Protein AF-A0A7S1Z1X8-F1 (afdb_monomer_lite)

Organism: Trieres chinensis (NCBI:txid1514140)

Radius of gyration: 20.4 Å; chains: 1; bounding box: 51×40×58 Å

Structure (mmCIF, N/CA/C/O backbone):
data_AF-A0A7S1Z1X8-F1
#
_entry.id   AF-A0A7S1Z1X8-F1
#
loop_
_atom_site.group_PDB
_atom_site.id
_atom_site.type_symbol
_atom_site.label_atom_id
_atom_site.label_alt_id
_atom_site.label_comp_id
_atom_site.label_asym_id
_atom_site.label_entity_id
_atom_site.label_seq_id
_atom_site.pdbx_PDB_ins_code
_atom_site.Cartn_x
_atom_site.Cartn_y
_atom_site.Cartn_z
_atom_site.occupancy
_atom_site.B_iso_or_equiv
_atom_site.auth_seq_id
_atom_site.auth_comp_id
_atom_site.auth_asym_id
_atom_site.auth_atom_id
_atom_site.pdbx_PDB_model_num
ATOM 1 N N . ALA A 1 1 ? -12.791 -10.029 13.878 1.00 92.44 1 ALA A N 1
ATOM 2 C CA . ALA A 1 1 ? -13.163 -9.448 15.184 1.00 92.44 1 ALA A CA 1
ATOM 3 C C . ALA A 1 1 ? -12.408 -8.140 15.392 1.00 92.44 1 ALA A C 1
ATOM 5 O O . ALA A 1 1 ? -11.406 -7.935 14.722 1.00 92.44 1 ALA A O 1
ATOM 6 N N . VAL A 1 2 ? -12.893 -7.254 16.262 1.00 93.69 2 VAL A N 1
ATOM 7 C CA . VAL A 1 2 ? -12.191 -6.033 16.697 1.00 93.69 2 VAL A CA 1
ATOM 8 C C . VAL A 1 2 ? -12.431 -5.873 18.196 1.00 93.69 2 VAL A C 1
ATOM 10 O O . VAL A 1 2 ? -13.586 -5.881 18.621 1.00 93.69 2 VAL A O 1
ATOM 13 N N . HIS A 1 3 ? -11.370 -5.754 18.995 1.00 92.88 3 HIS A N 1
ATOM 14 C CA . HIS A 1 3 ? -11.423 -5.693 20.463 1.00 92.88 3 HIS A CA 1
ATOM 15 C C . HIS A 1 3 ? -12.275 -6.825 21.068 1.00 92.88 3 HIS A C 1
ATOM 17 O O . HIS A 1 3 ? -13.181 -6.590 21.868 1.00 92.88 3 HIS A O 1
ATOM 23 N N . GLY A 1 4 ? -12.079 -8.057 20.584 1.00 92.75 4 GLY A N 1
ATOM 24 C CA . GLY A 1 4 ? -12.850 -9.239 20.993 1.00 92.75 4 GLY A CA 1
ATOM 25 C C . GLY A 1 4 ? -14.312 -9.277 20.515 1.00 92.75 4 GLY A C 1
ATOM 26 O O . GLY A 1 4 ? -15.017 -10.257 20.759 1.00 92.75 4 GLY A O 1
ATOM 27 N N . ARG A 1 5 ? -14.802 -8.248 19.810 1.00 94.88 5 ARG A N 1
ATOM 28 C CA . ARG A 1 5 ? -16.160 -8.201 19.241 1.00 94.88 5 ARG A CA 1
ATOM 29 C C . ARG A 1 5 ? -16.169 -8.876 17.874 1.00 94.88 5 ARG A C 1
ATOM 31 O O . ARG A 1 5 ? -15.406 -8.498 16.983 1.00 94.88 5 ARG A O 1
ATOM 38 N N . VAL A 1 6 ? -17.039 -9.863 17.681 1.00 96.44 6 VAL A N 1
ATOM 39 C CA . VAL A 1 6 ? -17.224 -10.521 16.379 1.00 96.44 6 VAL A CA 1
ATOM 40 C C . VAL A 1 6 ? -18.228 -9.705 15.576 1.00 96.44 6 VAL A C 1
ATOM 42 O O . VAL A 1 6 ? -19.340 -9.471 16.047 1.00 96.44 6 VAL A O 1
ATOM 45 N N . LEU A 1 7 ? -17.816 -9.251 14.391 1.00 96.56 7 LEU A N 1
ATOM 46 C CA . LEU A 1 7 ? -18.592 -8.364 13.527 1.00 96.56 7 LEU A CA 1
ATOM 47 C C . LEU A 1 7 ? -18.945 -9.088 12.225 1.00 96.56 7 LEU A C 1
ATOM 49 O O . LEU A 1 7 ? -18.063 -9.712 11.632 1.00 96.56 7 LEU A O 1
ATOM 53 N N . ASP A 1 8 ? -20.191 -8.969 11.775 1.00 96.69 8 ASP A N 1
ATOM 54 C CA . ASP A 1 8 ? -20.594 -9.353 10.423 1.00 96.69 8 ASP A CA 1
ATOM 55 C C . ASP A 1 8 ? -20.392 -8.167 9.477 1.00 96.69 8 ASP A C 1
ATOM 57 O O . ASP A 1 8 ? -20.976 -7.095 9.643 1.00 96.69 8 ASP A O 1
ATOM 61 N N . LEU A 1 9 ? -19.510 -8.354 8.498 1.00 94.94 9 LEU A N 1
ATOM 62 C CA . LEU A 1 9 ? -19.124 -7.327 7.537 1.00 94.94 9 LEU A CA 1
ATOM 63 C C . LEU A 1 9 ? -19.698 -7.578 6.141 1.00 94.94 9 LEU A C 1
ATOM 65 O O . LEU A 1 9 ? -19.437 -6.766 5.256 1.00 94.94 9 LEU A O 1
ATOM 69 N N . THR A 1 10 ? -20.470 -8.650 5.935 1.00 93.56 10 THR A N 1
ATOM 70 C CA . THR A 1 10 ? -20.889 -9.138 4.608 1.00 93.56 10 THR A CA 1
ATOM 71 C C . THR A 1 10 ? -21.511 -8.024 3.757 1.00 93.56 10 THR A C 1
ATOM 73 O O . THR A 1 10 ? -21.006 -7.706 2.679 1.00 93.56 10 THR A O 1
ATOM 76 N N . ASP A 1 11 ? -22.513 -7.322 4.294 1.00 93.25 11 ASP A N 1
ATOM 77 C CA . ASP A 1 11 ? -23.200 -6.219 3.599 1.00 93.25 11 ASP A CA 1
ATOM 78 C C . ASP A 1 11 ? -22.511 -4.854 3.761 1.00 93.25 11 ASP A C 1
ATOM 80 O O . ASP A 1 11 ? -22.827 -3.869 3.075 1.00 93.25 11 ASP A O 1
ATOM 84 N N . PHE A 1 12 ? -21.609 -4.739 4.736 1.00 93.81 12 PHE A N 1
ATOM 85 C CA . PHE A 1 12 ? -20.910 -3.490 5.023 1.00 93.81 12 PHE A CA 1
ATOM 86 C C . PHE A 1 12 ? -19.667 -3.318 4.147 1.00 93.81 12 PHE A C 1
ATOM 88 O O . PHE A 1 12 ? -19.367 -2.194 3.741 1.00 93.81 12 PHE A O 1
ATOM 95 N N . ALA A 1 13 ? -18.986 -4.409 3.789 1.00 92.38 13 ALA A N 1
ATOM 96 C CA . ALA A 1 13 ? -17.730 -4.392 3.048 1.00 92.38 13 ALA A CA 1
ATOM 97 C C . ALA A 1 13 ? -17.829 -3.618 1.725 1.00 92.38 13 ALA A C 1
ATOM 99 O O . ALA A 1 13 ? -16.975 -2.784 1.434 1.00 92.38 13 ALA A O 1
ATOM 100 N N . ALA A 1 14 ? -18.921 -3.787 0.970 1.00 89.94 14 ALA A N 1
ATOM 101 C CA . ALA A 1 14 ? -19.141 -3.058 -0.283 1.00 89.94 14 ALA A CA 1
ATOM 102 C C . ALA A 1 14 ? -19.188 -1.525 -0.089 1.00 89.94 14 ALA A C 1
ATOM 104 O O . ALA A 1 14 ? -18.753 -0.747 -0.944 1.00 89.94 14 ALA A O 1
ATOM 105 N N . ARG A 1 15 ? -19.687 -1.070 1.066 1.00 91.06 15 ARG A N 1
ATOM 106 C CA . ARG A 1 15 ? -19.856 0.352 1.402 1.00 91.06 15 ARG A CA 1
ATOM 107 C C . ARG A 1 15 ? -18.685 0.924 2.196 1.00 91.06 15 ARG A C 1
ATOM 109 O O . ARG A 1 15 ? -18.548 2.145 2.259 1.00 91.06 15 ARG A O 1
ATOM 116 N N . HIS A 1 16 ? -17.817 0.079 2.743 1.00 91.69 16 HIS A N 1
ATOM 117 C CA . HIS A 1 16 ? -16.697 0.490 3.580 1.00 91.69 16 HIS A CA 1
ATOM 118 C C . HIS A 1 16 ? -15.771 1.486 2.855 1.00 91.69 16 HIS A C 1
ATOM 120 O O . HIS A 1 16 ? -15.241 1.134 1.804 1.00 91.69 16 HIS A O 1
ATOM 126 N N . PRO A 1 17 ? -15.523 2.705 3.384 1.00 87.38 17 PRO A N 1
ATOM 127 C CA . PRO A 1 17 ? -14.735 3.745 2.710 1.00 87.38 17 PRO A CA 1
ATOM 128 C C . PRO A 1 17 ? -13.354 3.299 2.219 1.00 87.38 17 PRO A C 1
ATOM 130 O O . PRO A 1 17 ? -12.945 3.718 1.134 1.00 87.38 17 PRO A O 1
ATOM 133 N N . GLY A 1 18 ? -12.684 2.424 2.976 1.00 83.31 18 GLY A N 1
ATOM 134 C CA . GLY A 1 18 ? -11.384 1.842 2.626 1.00 83.31 18 GLY A CA 1
ATOM 135 C C . GLY A 1 18 ? -11.431 0.749 1.554 1.00 83.31 18 GLY A C 1
ATOM 136 O O . GLY A 1 18 ? -10.392 0.210 1.207 1.00 83.31 18 GLY A O 1
ATOM 137 N N . GLY A 1 19 ? -12.608 0.423 1.016 1.00 86.06 19 GLY A N 1
ATOM 138 C CA . GLY A 1 19 ? -12.762 -0.583 -0.030 1.00 86.06 19 GLY A CA 1
ATOM 139 C C . GLY A 1 19 ? -12.622 -2.014 0.473 1.00 86.06 19 GLY A C 1
ATOM 140 O O . GLY A 1 19 ? -12.915 -2.307 1.634 1.00 86.06 19 GLY A O 1
ATOM 141 N N . ASP A 1 20 ? -12.177 -2.875 -0.437 1.00 86.62 20 ASP A N 1
ATOM 142 C CA . ASP A 1 20 ? -11.933 -4.307 -0.254 1.00 86.62 20 ASP A CA 1
ATOM 143 C C . ASP A 1 20 ? -10.813 -4.612 0.747 1.00 86.62 20 ASP A C 1
ATOM 145 O O . ASP A 1 20 ? -10.777 -5.718 1.273 1.00 86.62 20 ASP A O 1
ATOM 149 N N . ALA A 1 21 ? -9.978 -3.635 1.116 1.00 85.50 21 ALA A N 1
ATOM 150 C CA . ALA A 1 21 ? -8.954 -3.795 2.152 1.00 85.50 21 ALA A CA 1
ATOM 151 C C . ALA A 1 21 ? -9.516 -4.314 3.493 1.00 85.50 21 ALA A C 1
ATOM 153 O O . ALA A 1 21 ? -8.828 -5.021 4.224 1.00 85.50 21 ALA A O 1
ATOM 154 N N . ILE A 1 22 ? -10.785 -4.022 3.812 1.00 90.81 22 ILE A N 1
ATOM 155 C CA . ILE A 1 22 ? -11.449 -4.564 5.012 1.00 90.81 22 ILE A CA 1
ATOM 156 C C . ILE A 1 22 ? -11.588 -6.095 4.975 1.00 90.81 22 ILE A C 1
ATOM 158 O O . ILE A 1 22 ? -11.626 -6.739 6.021 1.00 90.81 22 ILE A O 1
ATOM 162 N N . LEU A 1 23 ? -11.651 -6.681 3.777 1.00 90.69 23 LEU A N 1
ATOM 163 C CA . LEU A 1 23 ? -11.798 -8.118 3.572 1.00 90.69 23 LEU A CA 1
ATOM 164 C C . LEU A 1 23 ? -10.487 -8.877 3.777 1.00 90.69 23 LEU A C 1
ATOM 166 O O . LEU A 1 23 ? -10.538 -10.074 4.044 1.00 90.69 23 LEU A O 1
ATOM 170 N N . LEU A 1 24 ? -9.331 -8.205 3.724 1.00 88.50 24 LEU A N 1
ATOM 171 C CA . LEU A 1 24 ? -8.032 -8.839 3.981 1.00 88.50 24 LEU A CA 1
ATOM 172 C C . LEU A 1 24 ? -7.987 -9.484 5.376 1.00 88.50 24 LEU A C 1
ATOM 174 O O . LEU A 1 24 ? -7.395 -10.542 5.556 1.00 88.50 24 LEU A O 1
ATOM 178 N N . ALA A 1 25 ? -8.675 -8.891 6.354 1.00 89.56 25 ALA A N 1
ATOM 179 C CA . ALA A 1 25 ? -8.747 -9.400 7.722 1.00 89.56 25 ALA A CA 1
ATOM 180 C C . ALA A 1 25 ? -10.004 -10.248 8.009 1.00 89.56 25 ALA A C 1
ATOM 182 O O . ALA A 1 25 ? -10.328 -10.512 9.172 1.00 89.56 25 ALA A O 1
ATOM 183 N N . ALA A 1 26 ? -10.748 -10.664 6.976 1.00 92.44 26 ALA A N 1
ATOM 184 C CA . ALA A 1 26 ? -11.936 -11.493 7.152 1.00 92.44 26 ALA A CA 1
ATOM 185 C C . ALA A 1 26 ? -11.589 -12.810 7.868 1.00 92.44 26 ALA A C 1
ATOM 187 O O . ALA A 1 26 ? -10.598 -13.470 7.562 1.00 92.44 26 ALA A O 1
ATOM 188 N N . GLY A 1 27 ? -12.407 -13.183 8.856 1.00 91.25 27 GLY A N 1
ATOM 189 C CA . GLY A 1 27 ? -12.185 -14.383 9.671 1.00 91.25 27 GLY A CA 1
ATOM 190 C C . GLY A 1 27 ? -11.041 -14.284 10.691 1.00 91.25 27 GLY A C 1
ATOM 191 O O . GLY A 1 27 ? -10.779 -15.268 11.375 1.00 91.25 27 GLY A O 1
ATOM 192 N N . ARG A 1 28 ? -10.382 -13.125 10.832 1.00 89.88 28 ARG A N 1
ATOM 193 C CA . ARG A 1 28 ? -9.264 -12.906 11.767 1.00 89.88 28 ARG A CA 1
ATOM 194 C C . ARG A 1 28 ? -9.609 -11.870 12.836 1.00 89.88 28 ARG A C 1
ATOM 196 O O . ARG A 1 28 ? -10.631 -11.179 12.754 1.00 89.88 28 ARG A O 1
ATOM 203 N N . ASP A 1 29 ? -8.764 -11.751 13.854 1.00 91.12 29 ASP A N 1
ATOM 204 C CA . ASP A 1 29 ? -8.736 -10.547 14.681 1.00 91.12 29 ASP A CA 1
ATOM 205 C C . ASP A 1 29 ? -8.071 -9.412 13.889 1.00 91.12 29 ASP A C 1
ATOM 207 O O . ASP A 1 29 ? -6.943 -9.535 13.424 1.00 91.12 29 ASP A O 1
ATOM 211 N N . ALA A 1 30 ? -8.803 -8.319 13.695 1.00 92.25 30 ALA A N 1
ATOM 212 C CA . ALA A 1 30 ? -8.391 -7.156 12.926 1.00 92.25 30 ALA A CA 1
ATOM 213 C C . ALA A 1 30 ? -8.114 -5.944 13.828 1.00 92.25 30 ALA A C 1
ATOM 215 O O . ALA A 1 30 ? -8.055 -4.826 13.326 1.00 92.25 30 ALA A O 1
ATOM 216 N N . THR A 1 31 ? -7.987 -6.123 15.147 1.00 92.50 31 THR A N 1
ATOM 217 C CA . THR A 1 31 ? -7.869 -5.018 16.115 1.00 92.50 31 THR A CA 1
ATOM 218 C C . THR A 1 31 ? -6.721 -4.062 15.783 1.00 92.50 31 THR A C 1
ATOM 220 O O . THR A 1 31 ? -6.930 -2.852 15.717 1.00 92.50 31 THR A O 1
ATOM 223 N N . VAL A 1 32 ? -5.527 -4.591 15.495 1.00 91.00 32 VAL A N 1
ATOM 224 C CA . VAL A 1 32 ? -4.350 -3.769 15.160 1.00 91.00 32 VAL A CA 1
ATOM 225 C C . VAL A 1 32 ? -4.567 -2.987 13.857 1.00 91.00 32 VAL A C 1
ATOM 227 O O . VAL A 1 32 ? -4.309 -1.784 13.786 1.00 91.00 32 VAL A O 1
ATOM 230 N N . LEU A 1 33 ? -5.123 -3.632 12.829 1.00 91.12 33 LEU A N 1
ATOM 231 C CA . LEU A 1 33 ? -5.474 -2.979 11.562 1.00 91.12 33 LEU A CA 1
ATOM 232 C C . LEU A 1 33 ? -6.546 -1.905 11.762 1.00 91.12 33 LEU A C 1
ATOM 234 O O . LEU A 1 33 ? -6.459 -0.799 11.234 1.00 91.12 33 LEU A O 1
ATOM 238 N N . PHE A 1 34 ? -7.560 -2.201 12.565 1.00 93.06 34 PHE A N 1
ATOM 239 C CA . PHE A 1 34 ? -8.625 -1.263 12.860 1.00 93.06 34 PHE A CA 1
ATOM 240 C C . PHE A 1 34 ? -8.070 0.012 13.510 1.00 93.06 34 PHE A C 1
ATOM 242 O O . PHE A 1 34 ? -8.360 1.111 13.030 1.00 93.06 34 PHE A O 1
ATOM 249 N N . GLU A 1 35 ? -7.218 -0.122 14.528 1.00 92.06 35 GLU A N 1
ATOM 250 C CA . GLU A 1 35 ? -6.631 1.019 15.241 1.00 92.06 35 GLU A CA 1
ATOM 251 C C . GLU A 1 35 ? -5.646 1.835 14.393 1.00 92.06 35 GLU A C 1
ATOM 253 O O . GLU A 1 35 ? -5.587 3.062 14.526 1.00 92.06 35 GLU A O 1
ATOM 258 N N . THR A 1 36 ? -4.908 1.191 13.485 1.00 89.06 36 THR A N 1
ATOM 259 C CA . THR A 1 36 ? -3.945 1.864 12.593 1.00 89.06 36 THR A CA 1
ATOM 260 C C . THR A 1 36 ? -4.628 2.634 11.457 1.00 89.06 36 THR A C 1
ATOM 262 O O . THR A 1 36 ? -4.225 3.755 11.135 1.00 89.06 36 THR A O 1
ATOM 265 N N . TYR A 1 37 ? -5.709 2.100 10.879 1.00 90.31 37 TYR A N 1
ATOM 266 C CA . TYR A 1 37 ? -6.405 2.748 9.760 1.00 90.31 37 TYR A CA 1
ATOM 267 C C . TYR A 1 37 ? -7.433 3.810 10.192 1.00 90.31 37 TYR A C 1
ATOM 269 O O . TYR A 1 37 ? -7.699 4.744 9.417 1.00 90.31 37 TYR A O 1
ATOM 277 N N . HIS A 1 38 ? -7.939 3.754 11.433 1.00 92.25 38 HIS A N 1
ATOM 278 C CA . HIS A 1 38 ? -8.988 4.646 11.957 1.00 92.25 38 HIS A CA 1
ATOM 279 C C . HIS A 1 38 ? -8.505 5.581 13.095 1.00 92.25 38 HIS A C 1
ATOM 281 O O . HIS A 1 38 ? -9.065 5.579 14.195 1.00 92.25 38 HIS A O 1
ATOM 287 N N . PRO A 1 39 ? -7.519 6.474 12.861 1.00 89.81 39 PRO A N 1
ATOM 288 C CA . PRO A 1 39 ? -7.027 7.419 13.858 1.00 89.81 39 PRO A CA 1
ATOM 289 C C . PRO A 1 39 ? -8.080 8.452 14.304 1.00 89.81 39 PRO A C 1
ATOM 291 O O . PRO A 1 39 ? -7.978 8.994 15.398 1.00 89.81 39 PRO A O 1
ATOM 294 N N . ARG A 1 40 ? -9.113 8.712 13.490 1.00 91.06 40 ARG A N 1
ATOM 295 C CA . ARG A 1 40 ? -10.270 9.550 13.871 1.00 91.06 40 ARG A CA 1
ATOM 296 C C . ARG A 1 40 ? -11.390 8.757 14.567 1.00 91.06 40 ARG A C 1
ATOM 298 O O . ARG A 1 40 ? -12.410 9.331 14.927 1.00 91.06 40 ARG A O 1
ATOM 305 N N . GLY A 1 41 ? -11.194 7.454 14.769 1.00 90.94 41 GLY A N 1
ATOM 306 C CA . GLY A 1 41 ? -12.189 6.547 15.328 1.00 90.94 41 GLY A CA 1
ATOM 307 C C . GLY A 1 41 ? -13.313 6.194 14.352 1.00 90.94 41 GLY A C 1
ATOM 308 O O . GLY A 1 41 ? -13.381 6.680 13.222 1.00 90.94 41 GLY A O 1
ATOM 309 N N . VAL A 1 42 ? -14.198 5.317 14.816 1.00 93.12 42 VAL A N 1
ATOM 310 C CA . VAL A 1 42 ? -15.436 4.913 14.142 1.00 93.12 42 VAL A CA 1
ATOM 311 C C . VAL A 1 42 ? -16.565 5.026 15.169 1.00 93.12 42 VAL A C 1
ATOM 313 O O . VAL A 1 42 ? -16.337 4.689 16.333 1.00 93.12 42 VAL A O 1
ATOM 316 N N . PRO A 1 43 ? -17.773 5.486 14.792 1.00 93.69 43 PRO A N 1
ATOM 317 C CA . PRO A 1 43 ? -18.895 5.546 15.721 1.00 93.69 43 PRO A CA 1
ATOM 318 C C . PRO A 1 43 ? -19.167 4.183 16.368 1.00 93.69 43 PRO A C 1
ATOM 320 O O . PRO A 1 43 ? -19.343 3.186 15.665 1.00 93.69 43 PRO A O 1
ATOM 323 N N . SER A 1 44 ? -19.257 4.143 17.700 1.00 92.19 44 SER A N 1
ATOM 324 C CA . SER A 1 44 ? -19.548 2.910 18.448 1.00 92.19 44 SER A CA 1
ATOM 325 C C . SER A 1 44 ? -20.858 2.266 17.999 1.00 92.19 44 SER A C 1
ATOM 327 O O . SER A 1 44 ? -20.911 1.057 17.811 1.00 92.19 44 SER A O 1
ATOM 329 N N . SER A 1 45 ? -21.867 3.083 17.688 1.00 95.56 45 SER A N 1
ATOM 330 C CA . SER A 1 45 ? -23.166 2.630 17.187 1.00 95.56 45 SER A CA 1
ATOM 331 C C . SER A 1 45 ? -23.085 1.826 15.886 1.00 95.56 45 SER A C 1
ATOM 333 O O . SER A 1 45 ? -23.947 0.986 15.639 1.00 95.56 45 SER A O 1
ATOM 335 N N . LEU A 1 46 ? -22.069 2.057 15.045 1.00 94.81 46 LEU A N 1
ATOM 336 C CA . LEU A 1 46 ? -21.838 1.233 13.859 1.00 94.81 46 LEU A CA 1
ATOM 337 C C . LEU A 1 46 ? -21.289 -0.139 14.256 1.00 94.81 46 LEU A C 1
ATOM 339 O O . LEU A 1 46 ? -21.784 -1.149 13.767 1.00 94.81 46 LEU A O 1
ATOM 343 N N . LEU A 1 47 ? -20.315 -0.182 15.166 1.00 94.88 47 LEU A N 1
ATOM 344 C CA . LEU A 1 47 ? -19.765 -1.441 15.673 1.00 94.88 47 LEU A CA 1
ATOM 345 C C . LEU A 1 47 ? -20.835 -2.262 16.406 1.00 94.88 47 LEU A C 1
ATOM 347 O O . LEU A 1 47 ? -20.898 -3.471 16.223 1.00 94.88 47 LEU A O 1
ATOM 351 N N . ASP A 1 48 ? -21.709 -1.603 17.170 1.00 96.25 48 ASP A N 1
ATOM 352 C CA . ASP A 1 48 ? -22.832 -2.233 17.874 1.00 96.25 48 ASP A CA 1
ATOM 353 C C . ASP A 1 48 ? -23.826 -2.869 16.902 1.00 96.25 48 ASP A C 1
ATOM 355 O O . ASP A 1 48 ? -24.264 -3.993 17.127 1.00 96.25 48 ASP A O 1
ATOM 359 N N . LYS A 1 49 ? -24.129 -2.191 15.788 1.00 96.69 49 LYS A N 1
ATOM 360 C CA . LYS A 1 49 ? -25.008 -2.725 14.737 1.00 96.69 49 LYS A CA 1
ATOM 361 C C . LYS A 1 49 ? -24.411 -3.918 13.996 1.00 96.69 49 LYS A C 1
ATOM 363 O O . LYS A 1 49 ? -25.161 -4.785 13.570 1.00 96.69 49 LYS A O 1
ATOM 368 N N . LEU A 1 50 ? -23.094 -3.926 13.792 1.00 96.69 50 LEU A N 1
ATOM 369 C CA . LEU A 1 50 ? -22.403 -4.997 13.070 1.00 96.69 50 LEU A CA 1
ATOM 370 C C . LEU A 1 50 ? -22.058 -6.183 13.979 1.00 96.69 50 LEU A C 1
ATOM 372 O O . LEU A 1 50 ? -21.667 -7.236 13.482 1.00 96.69 50 LEU A O 1
ATOM 376 N N . GLN A 1 51 ? -22.153 -6.032 15.301 1.00 97.56 51 GLN A N 1
ATOM 377 C CA . GLN A 1 51 ? -21.757 -7.080 16.227 1.00 97.56 51 GLN A CA 1
ATOM 378 C C . GLN A 1 51 ? -22.748 -8.245 16.221 1.00 97.56 51 GLN A C 1
ATOM 380 O O . GLN A 1 51 ? -23.923 -8.087 16.537 1.00 97.56 51 GLN A O 1
ATOM 385 N N . VAL A 1 52 ? -22.222 -9.441 15.973 1.00 97.56 52 VAL A N 1
ATOM 386 C CA . VAL A 1 52 ? -22.971 -10.707 16.027 1.00 97.56 52 VAL A CA 1
ATOM 387 C C . VAL A 1 52 ? -22.554 -11.595 17.198 1.00 97.56 52 VAL A C 1
ATOM 389 O O . VAL A 1 52 ? -23.214 -12.584 17.497 1.00 97.56 52 VAL A O 1
ATOM 392 N N . GLY A 1 53 ? -21.471 -11.248 17.898 1.00 96.19 53 GLY A N 1
ATOM 393 C CA . GLY A 1 53 ? -21.021 -12.007 19.059 1.00 96.19 53 GLY A CA 1
ATOM 394 C C . GLY A 1 53 ? -19.762 -11.452 19.710 1.00 96.19 53 GLY A C 1
ATOM 395 O O . GLY A 1 53 ? -19.340 -10.318 19.460 1.00 96.19 53 GLY A O 1
ATOM 396 N N . LYS A 1 54 ? -19.156 -12.266 20.569 1.00 95.56 54 LYS A N 1
ATOM 397 C CA . LYS A 1 54 ? -17.842 -12.030 21.173 1.00 95.56 54 LYS A CA 1
ATOM 398 C C . LYS A 1 54 ? -16.967 -13.254 20.924 1.00 95.56 54 LYS A C 1
ATOM 400 O O . LYS A 1 54 ? -17.492 -14.358 20.783 1.00 95.56 54 LYS A O 1
ATOM 405 N N . MET A 1 55 ? -15.660 -13.044 20.830 1.00 93.75 55 MET A N 1
ATOM 406 C CA . MET A 1 55 ? -14.697 -14.143 20.792 1.00 93.75 55 MET A CA 1
ATOM 407 C C . MET A 1 55 ? -14.790 -14.950 22.088 1.00 93.75 55 MET A C 1
ATOM 409 O O . MET A 1 55 ? -15.205 -14.412 23.117 1.00 93.75 55 MET A O 1
ATOM 413 N N . LYS A 1 56 ? -14.435 -16.237 22.038 1.00 91.88 56 LYS A N 1
ATOM 414 C CA . LYS A 1 56 ? -14.413 -17.060 23.249 1.00 91.88 56 LYS A CA 1
ATOM 415 C C . LYS A 1 56 ? -13.325 -16.566 24.198 1.00 91.88 56 LYS A C 1
ATOM 417 O O . LYS A 1 56 ? -12.299 -16.035 23.766 1.00 91.88 56 LYS A O 1
ATOM 422 N N . ASP A 1 57 ? -13.544 -16.779 25.488 1.00 85.94 57 ASP A N 1
ATOM 423 C CA . ASP A 1 57 ? -12.566 -16.428 26.512 1.00 85.94 57 ASP A CA 1
ATOM 424 C C . ASP A 1 57 ? -11.235 -17.145 26.240 1.00 85.94 57 ASP A C 1
ATOM 426 O O . ASP A 1 57 ? -11.201 -18.346 25.971 1.00 85.94 57 ASP A O 1
ATOM 430 N N . GLY A 1 58 ? -10.137 -16.389 26.271 1.00 82.19 58 GLY A N 1
ATOM 431 C CA . GLY A 1 58 ? -8.796 -16.885 25.951 1.00 82.19 58 GLY A CA 1
ATOM 432 C C . GLY A 1 58 ? -8.444 -16.934 24.457 1.00 82.19 58 GLY A C 1
ATOM 433 O O . GLY A 1 58 ? -7.268 -17.087 24.146 1.00 82.19 58 GLY A O 1
ATOM 434 N N . GLU A 1 59 ? -9.400 -16.756 23.534 1.00 83.25 59 GLU A N 1
ATOM 435 C CA . GLU A 1 59 ? -9.103 -16.648 22.090 1.00 83.25 59 GLU A CA 1
ATOM 436 C C . GLU A 1 59 ? -8.744 -15.217 21.663 1.00 83.25 59 GLU A C 1
ATOM 438 O O . GLU A 1 59 ? -8.074 -15.022 20.651 1.00 83.25 59 GLU A O 1
ATOM 443 N N . PHE A 1 60 ? -9.175 -14.206 22.422 1.00 82.56 60 PHE A N 1
ATOM 444 C CA . PHE A 1 60 ? -8.714 -12.831 22.234 1.00 82.56 60 PHE A CA 1
ATOM 445 C C . PHE A 1 60 ? -7.395 -12.638 22.987 1.00 82.56 60 PHE A C 1
ATOM 447 O O . PHE A 1 60 ? -7.384 -12.455 24.208 1.00 82.56 60 PHE A O 1
ATOM 454 N N . ALA A 1 61 ? -6.283 -12.726 22.259 1.00 74.06 61 ALA A N 1
ATOM 455 C CA . ALA A 1 61 ? -4.964 -12.483 22.821 1.00 74.06 61 ALA A CA 1
ATOM 456 C C . ALA A 1 61 ? -4.798 -10.993 23.181 1.00 74.06 61 ALA A C 1
ATOM 458 O O . ALA A 1 61 ? -5.282 -10.122 22.452 1.00 74.06 61 ALA A O 1
ATOM 459 N N . PRO A 1 62 ? -4.099 -10.665 24.282 1.00 72.75 62 PRO A N 1
ATOM 460 C CA . PRO A 1 62 ? -3.711 -9.291 24.557 1.00 72.75 62 PRO A CA 1
ATOM 461 C C . PRO A 1 62 ? -2.890 -8.742 23.387 1.00 72.75 62 PRO A C 1
ATOM 463 O O . PRO A 1 62 ? -1.895 -9.337 22.982 1.00 72.75 62 PRO A O 1
ATOM 466 N N . SER A 1 63 ? -3.304 -7.596 22.854 1.00 80.94 63 SER A N 1
ATOM 467 C CA . SER A 1 63 ? -2.525 -6.871 21.851 1.00 80.94 63 SER A CA 1
ATOM 468 C C . SER A 1 63 ? -1.155 -6.487 22.422 1.00 80.94 63 SER A C 1
ATOM 470 O O . SER A 1 63 ? -1.073 -6.008 23.554 1.00 80.94 63 SER A O 1
ATOM 472 N N . PHE A 1 64 ? -0.091 -6.610 21.617 1.00 82.88 64 PHE A N 1
ATOM 473 C CA . PHE A 1 64 ? 1.236 -6.063 21.946 1.00 82.88 64 PHE A CA 1
ATOM 474 C C . PHE A 1 64 ? 1.194 -4.549 22.219 1.00 82.88 64 PHE A C 1
ATOM 476 O O . PHE A 1 64 ? 2.039 -4.008 22.931 1.00 82.88 64 PHE A O 1
ATOM 483 N N . TYR A 1 65 ? 0.201 -3.860 21.654 1.00 87.75 65 TYR A N 1
ATOM 484 C CA . TYR A 1 65 ? -0.019 -2.429 21.821 1.00 87.75 65 TYR A CA 1
ATOM 485 C C . TYR A 1 65 ? -1.070 -2.122 22.886 1.00 87.75 65 TYR A C 1
ATOM 487 O O . TYR A 1 65 ? -2.154 -2.712 22.903 1.00 87.75 65 TYR A O 1
ATOM 495 N N . SER A 1 66 ? -0.788 -1.094 23.687 1.00 89.81 66 SER A N 1
ATOM 496 C CA . SER A 1 66 ? -1.706 -0.530 24.679 1.00 89.81 66 SER A CA 1
ATOM 497 C C . SER A 1 66 ? -2.559 0.590 24.076 1.00 89.81 66 SER A C 1
ATOM 499 O O . SER A 1 66 ? -2.264 1.778 24.259 1.00 89.81 66 SER A O 1
ATOM 501 N N . TRP A 1 67 ?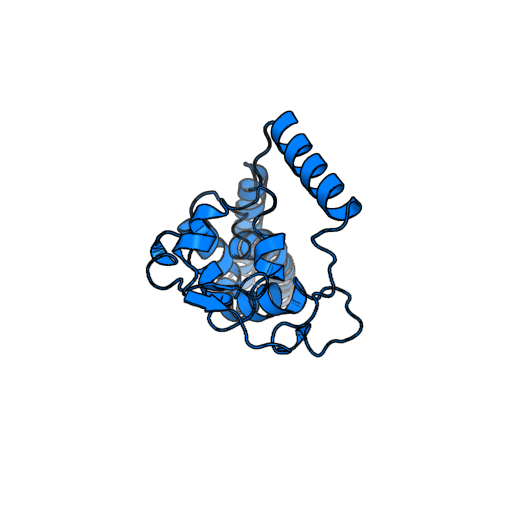 -3.637 0.214 23.383 1.00 90.50 67 TRP A N 1
ATOM 502 C CA . TRP A 1 67 ? -4.578 1.145 22.734 1.00 90.50 67 TRP A CA 1
ATOM 503 C C . TRP A 1 67 ? -5.273 2.105 23.710 1.00 90.50 67 TRP A C 1
ATOM 505 O O . TRP A 1 67 ? -5.696 3.194 23.330 1.00 90.50 67 TRP A O 1
ATOM 515 N N . ASP A 1 68 ? -5.341 1.736 24.990 1.00 90.25 68 ASP A N 1
ATOM 516 C CA . ASP A 1 68 ? -5.948 2.556 26.035 1.00 90.25 68 ASP A CA 1
ATOM 517 C C . ASP A 1 68 ? -4.982 3.463 26.796 1.00 90.25 68 ASP A C 1
ATOM 519 O O . ASP A 1 68 ? -5.428 4.238 27.646 1.00 90.25 68 ASP A O 1
ATOM 523 N N . SER A 1 69 ? -3.684 3.406 26.489 1.00 93.94 69 SER A N 1
ATOM 524 C CA . SER A 1 69 ? -2.684 4.224 27.173 1.00 93.94 69 SER A CA 1
ATOM 525 C C . SER A 1 69 ? -2.882 5.722 26.919 1.00 93.94 69 SER A C 1
ATOM 527 O O . SER A 1 69 ? -3.210 6.151 25.809 1.00 93.94 69 SER A O 1
ATOM 529 N N . GLU A 1 70 ? -2.600 6.534 27.942 1.00 96.44 70 GLU A N 1
ATOM 530 C CA . GLU A 1 70 ? -2.613 7.999 27.833 1.00 96.44 70 GLU A CA 1
ATOM 531 C C . GLU A 1 70 ? -1.683 8.490 26.719 1.00 96.44 70 GLU A C 1
ATOM 533 O O . GLU A 1 70 ? -2.055 9.350 25.924 1.00 96.44 70 GLU A O 1
ATOM 538 N N . PHE A 1 71 ? -0.492 7.891 26.603 1.00 95.19 71 PHE A N 1
ATOM 539 C CA . PHE A 1 71 ? 0.459 8.231 25.547 1.00 95.19 71 PHE A CA 1
ATOM 540 C C . PHE A 1 71 ? -0.141 8.043 24.148 1.00 95.19 71 PHE A C 1
ATOM 542 O O . PHE A 1 71 ? -0.095 8.973 23.342 1.00 95.19 71 PHE A O 1
ATOM 549 N N . TYR A 1 72 ? -0.736 6.878 23.863 1.00 93.00 72 TYR A N 1
ATOM 550 C CA . TYR A 1 72 ? -1.339 6.604 22.557 1.00 93.00 72 TYR A CA 1
ATOM 551 C C . TYR A 1 72 ? -2.481 7.579 22.252 1.00 93.00 72 TYR A C 1
ATOM 553 O O . TYR A 1 72 ? -2.500 8.190 21.181 1.00 93.00 72 TYR A O 1
ATOM 561 N N . LYS A 1 73 ? -3.395 7.782 23.210 1.00 93.88 73 LYS A N 1
ATOM 562 C CA . LYS A 1 73 ? -4.550 8.683 23.065 1.00 93.88 73 LYS A CA 1
ATOM 563 C C . LYS A 1 73 ? -4.118 10.127 22.788 1.00 93.88 73 LYS A C 1
ATOM 565 O O . LYS A 1 73 ? -4.639 10.754 21.864 1.00 93.88 73 LYS A O 1
ATOM 570 N N . VAL A 1 74 ? -3.133 10.637 23.533 1.00 96.25 74 VAL A N 1
ATOM 571 C CA . VAL A 1 74 ? -2.599 12.000 23.369 1.00 96.25 74 VAL A CA 1
ATOM 572 C C . VAL A 1 74 ? -1.810 12.155 22.066 1.00 96.25 74 VAL A C 1
ATOM 574 O O . VAL A 1 74 ? -1.944 13.172 21.388 1.00 96.25 74 VAL A O 1
ATOM 577 N N . LEU A 1 75 ? -0.993 11.170 21.684 1.00 95.12 75 LEU A N 1
ATOM 578 C CA . LEU A 1 75 ? -0.247 11.218 20.425 1.00 95.12 75 LEU A CA 1
ATOM 579 C C . LEU A 1 75 ? -1.203 11.231 19.225 1.00 95.12 75 LEU A C 1
ATOM 581 O O . LEU A 1 75 ? -1.097 12.102 18.359 1.00 95.12 75 LEU A O 1
ATOM 585 N N . LYS A 1 76 ? -2.166 10.302 19.206 1.00 94.50 76 LYS A N 1
ATOM 586 C CA . LYS A 1 76 ? -3.197 10.178 18.167 1.00 94.50 76 LYS A CA 1
ATOM 587 C C . LYS A 1 76 ? -3.984 11.478 18.004 1.00 94.50 76 LYS A C 1
ATOM 589 O O . LYS A 1 76 ? -4.100 11.971 16.882 1.00 94.50 76 LYS A O 1
ATOM 594 N N . SER A 1 77 ? -4.457 12.076 19.102 1.00 95.12 77 SER A N 1
ATOM 595 C CA . SER A 1 77 ? -5.224 13.328 19.047 1.00 95.12 77 SER A CA 1
ATOM 596 C C . SER A 1 77 ? -4.395 14.503 18.523 1.00 95.12 77 SER A C 1
ATOM 598 O O . SER A 1 77 ? -4.857 15.222 17.640 1.00 95.12 77 SER A O 1
ATOM 600 N N . ARG A 1 78 ? -3.146 14.658 18.981 1.00 96.19 78 ARG A N 1
ATOM 601 C CA . ARG A 1 78 ? -2.251 15.740 18.535 1.00 96.19 78 ARG A CA 1
ATOM 602 C C . ARG A 1 78 ? -1.883 15.636 17.058 1.00 96.19 78 ARG A C 1
ATOM 604 O O . ARG A 1 78 ? -1.799 16.661 16.388 1.00 96.19 78 ARG A O 1
ATOM 611 N N . VAL A 1 79 ? -1.663 14.425 16.540 1.00 94.75 79 VAL A N 1
ATOM 612 C CA . VAL A 1 79 ? -1.370 14.218 15.112 1.00 94.75 79 VAL A CA 1
ATOM 613 C C . VAL A 1 79 ? -2.577 14.595 14.256 1.00 94.75 79 VAL A C 1
ATOM 615 O O . VAL A 1 79 ? -2.419 15.346 13.297 1.00 94.75 79 VAL A O 1
ATOM 618 N N . VAL A 1 80 ? -3.779 14.130 14.618 1.00 94.75 80 VAL A N 1
ATOM 619 C CA . VAL A 1 80 ? -5.016 14.483 13.899 1.00 94.75 80 VAL A CA 1
ATOM 620 C C . VAL A 1 80 ? -5.253 15.992 13.942 1.00 94.75 80 VAL A C 1
ATOM 622 O O . VAL A 1 80 ? -5.425 16.603 12.891 1.00 94.75 80 VAL A O 1
ATOM 625 N N . GLN A 1 81 ? -5.157 16.603 15.126 1.00 95.81 81 GLN A N 1
ATOM 626 C CA . GLN A 1 81 ? -5.306 18.046 15.298 1.00 95.81 81 GLN A CA 1
ATOM 627 C C . GLN A 1 81 ? -4.316 18.825 14.423 1.00 95.81 81 GLN A C 1
ATOM 629 O O . GLN A 1 81 ? -4.697 19.787 13.765 1.00 95.81 81 GLN A O 1
ATOM 634 N N . ARG A 1 82 ? -3.050 18.396 14.365 1.00 95.56 82 ARG A N 1
ATOM 635 C CA . ARG A 1 82 ? -2.030 19.065 13.549 1.00 95.56 82 ARG A CA 1
ATOM 636 C C . ARG A 1 82 ? -2.325 18.991 12.050 1.00 95.56 82 ARG A C 1
ATOM 638 O O . ARG A 1 82 ? -1.978 19.925 11.327 1.00 95.56 82 ARG A O 1
ATOM 645 N N . LEU A 1 83 ? -2.899 17.890 11.567 1.00 93.56 83 LEU A N 1
ATOM 646 C CA . LEU A 1 83 ? -3.317 17.781 10.166 1.00 93.56 83 LEU A CA 1
ATOM 647 C C . LEU A 1 83 ? -4.461 18.756 9.873 1.00 93.56 83 LEU A C 1
ATOM 649 O O . LEU A 1 83 ? -4.378 19.505 8.901 1.00 93.56 83 LEU A O 1
ATOM 653 N N . ASP A 1 84 ? -5.456 18.810 10.761 1.00 94.25 84 ASP A N 1
ATOM 654 C CA . ASP A 1 84 ? -6.618 19.692 10.631 1.00 94.25 84 ASP A CA 1
ATOM 655 C C . ASP A 1 84 ? -6.208 21.180 10.672 1.00 94.25 84 ASP A C 1
ATOM 657 O O . ASP A 1 84 ? -6.600 21.951 9.799 1.00 94.25 84 ASP A O 1
ATOM 661 N N . GLU A 1 85 ? -5.338 21.577 11.612 1.00 96.94 85 GLU A N 1
ATOM 662 C CA . GLU A 1 85 ? -4.786 22.942 11.731 1.00 96.94 85 GLU A CA 1
ATOM 663 C C . GLU A 1 85 ? -4.065 23.411 10.462 1.00 96.94 85 GLU A C 1
ATOM 665 O O . GLU A 1 85 ? -4.069 24.598 10.136 1.00 96.94 85 GLU A O 1
ATOM 670 N N . ARG A 1 86 ? -3.420 22.485 9.745 1.00 94.75 86 ARG A N 1
ATOM 671 C CA . ARG A 1 86 ? -2.690 22.783 8.507 1.00 94.75 86 ARG A CA 1
ATOM 672 C C . ARG A 1 86 ? -3.547 22.633 7.250 1.00 94.75 86 ARG A C 1
ATOM 674 O O . ARG A 1 86 ? -3.029 22.876 6.163 1.00 94.75 86 ARG A O 1
ATOM 681 N N . GLY A 1 87 ? -4.805 22.207 7.378 1.00 92.38 87 GLY A N 1
ATOM 682 C CA . GLY A 1 87 ? -5.660 21.876 6.237 1.00 92.38 87 GLY A CA 1
ATOM 683 C C . GLY A 1 87 ? -5.096 20.740 5.378 1.00 92.38 87 GLY A C 1
ATOM 684 O O . GLY A 1 87 ? -5.281 20.742 4.164 1.00 92.38 87 GLY A O 1
ATOM 685 N N . LEU A 1 88 ? -4.352 19.809 5.987 1.00 89.50 88 LEU A N 1
ATOM 686 C CA . LEU A 1 88 ? -3.743 18.681 5.289 1.00 89.50 88 LEU A CA 1
ATOM 687 C C . LEU A 1 88 ? -4.656 17.459 5.336 1.00 89.50 88 LEU A C 1
ATOM 689 O O . LEU A 1 88 ? -5.136 17.048 6.393 1.00 89.50 88 LEU A O 1
ATOM 693 N N . GLU A 1 89 ? -4.829 16.832 4.179 1.00 85.50 89 GLU A N 1
ATOM 694 C CA . GLU A 1 89 ? -5.489 15.539 4.074 1.00 85.50 89 GLU A CA 1
ATOM 695 C C . GLU A 1 89 ? -4.570 14.400 4.535 1.00 85.50 89 GLU A C 1
ATOM 697 O O . GLU A 1 89 ? -3.344 14.498 4.509 1.00 85.50 89 GLU A O 1
ATOM 702 N N . ARG A 1 90 ? -5.170 13.267 4.924 1.00 82.44 90 ARG A N 1
ATOM 703 C CA . ARG A 1 90 ? -4.412 12.029 5.216 1.00 82.44 90 ARG A CA 1
ATOM 704 C C . ARG A 1 90 ? -3.818 11.380 3.961 1.00 82.44 90 ARG A C 1
ATOM 706 O O . ARG A 1 90 ? -2.994 10.480 4.075 1.00 82.44 90 ARG A O 1
ATOM 713 N N . ARG A 1 91 ? -4.310 11.778 2.790 1.00 85.44 91 ARG A N 1
ATOM 714 C CA . ARG A 1 91 ? -3.916 11.277 1.472 1.00 85.44 91 ARG A CA 1
ATOM 715 C C . ARG A 1 91 ? -2.975 12.275 0.811 1.00 85.44 91 ARG A C 1
ATOM 717 O O . ARG A 1 91 ? -3.002 13.456 1.150 1.00 85.44 91 ARG A O 1
ATOM 724 N N . GLY A 1 92 ? -2.159 11.802 -0.124 1.00 78.44 92 GLY A N 1
ATOM 725 C CA . GLY A 1 92 ? -1.190 12.661 -0.795 1.00 78.44 92 GLY A CA 1
ATOM 726 C C . GLY A 1 92 ? -1.817 13.747 -1.666 1.00 78.44 92 GLY A C 1
ATOM 727 O O . GLY A 1 92 ? -2.897 13.570 -2.234 1.00 78.44 92 GLY A O 1
ATOM 728 N N . GLY A 1 93 ? -1.105 14.869 -1.765 1.00 85.50 93 GLY A N 1
ATOM 729 C CA . GLY A 1 93 ? -1.442 15.997 -2.626 1.00 85.50 93 GLY A CA 1
ATOM 730 C C . GLY A 1 93 ? -0.928 15.834 -4.058 1.00 85.50 93 GLY A C 1
ATOM 731 O O . GLY A 1 93 ? -0.718 14.726 -4.561 1.00 85.50 93 GLY A O 1
ATOM 732 N N . CYS A 1 94 ? -0.713 16.960 -4.739 1.00 90.50 94 CYS A N 1
ATOM 733 C CA . CYS A 1 94 ? -0.220 16.984 -6.119 1.00 90.50 94 CYS A CA 1
ATOM 734 C C . CYS A 1 94 ? 1.197 16.401 -6.259 1.00 90.50 94 CYS A C 1
ATOM 736 O O . CYS A 1 94 ? 1.568 15.917 -7.329 1.00 90.50 94 CYS A O 1
ATOM 738 N N . GLU A 1 95 ? 1.971 16.388 -5.177 1.00 92.19 95 GLU A N 1
ATOM 739 C CA . GLU A 1 95 ? 3.351 15.919 -5.134 1.00 92.19 95 GLU A CA 1
ATOM 740 C C . GLU A 1 95 ? 3.447 14.426 -5.465 1.00 92.19 95 GLU A C 1
ATOM 742 O O . GLU A 1 95 ? 4.358 14.010 -6.183 1.00 92.19 95 GLU A O 1
ATOM 747 N N . ILE A 1 96 ?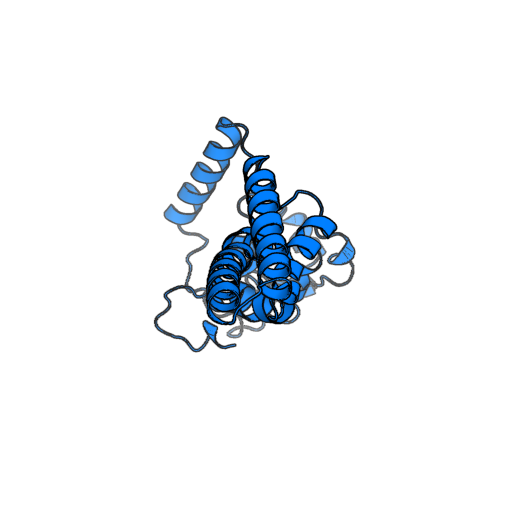 2.480 13.620 -5.004 1.00 93.88 96 ILE A N 1
ATOM 748 C CA . ILE A 1 96 ? 2.426 12.187 -5.325 1.00 93.88 96 ILE A CA 1
ATOM 749 C C . ILE A 1 96 ? 2.206 11.978 -6.825 1.00 93.88 96 ILE A C 1
ATOM 751 O O . ILE A 1 96 ? 2.853 11.117 -7.419 1.00 93.88 96 ILE A O 1
ATOM 755 N N . TRP A 1 97 ? 1.362 12.792 -7.459 1.00 94.44 97 TRP A N 1
ATOM 756 C CA . TRP A 1 97 ? 1.088 12.689 -8.893 1.00 94.44 97 TRP A CA 1
ATOM 757 C C . TRP A 1 97 ? 2.299 13.063 -9.742 1.00 94.44 97 TRP A C 1
ATOM 759 O O . TRP A 1 97 ? 2.644 12.330 -10.667 1.00 94.44 97 TRP A O 1
ATOM 769 N N . VAL A 1 98 ? 2.981 14.161 -9.402 1.00 96.44 98 VAL A N 1
ATOM 770 C CA . VAL A 1 98 ? 4.215 14.574 -10.089 1.00 96.44 98 VAL A CA 1
ATOM 771 C C . VAL A 1 98 ? 5.283 13.486 -9.963 1.00 96.44 98 VAL A C 1
ATOM 773 O O . VAL A 1 98 ? 5.871 13.084 -10.969 1.00 96.44 98 VAL A O 1
ATOM 776 N N . LYS A 1 99 ? 5.477 12.954 -8.748 1.00 96.38 99 LYS A N 1
ATOM 777 C CA . LYS A 1 99 ? 6.380 11.828 -8.471 1.00 96.38 99 LYS A CA 1
ATOM 778 C C . LYS A 1 99 ? 6.009 10.609 -9.322 1.00 96.38 99 LYS A C 1
ATOM 780 O O . LYS A 1 99 ? 6.870 10.062 -10.002 1.00 96.38 99 LYS A O 1
ATOM 785 N N . ALA A 1 100 ? 4.739 10.211 -9.342 1.00 97.75 100 ALA A N 1
ATOM 786 C CA . ALA A 1 100 ? 4.277 9.038 -10.078 1.00 97.75 100 ALA A CA 1
ATOM 787 C C . ALA A 1 100 ? 4.478 9.170 -11.594 1.00 97.75 100 ALA A C 1
ATOM 789 O O . ALA A 1 100 ? 4.999 8.251 -12.222 1.00 97.75 100 ALA A O 1
ATOM 790 N N . ILE A 1 101 ? 4.123 10.318 -12.179 1.00 98.06 101 ILE A N 1
ATOM 791 C CA . ILE A 1 101 ? 4.302 10.579 -13.615 1.00 98.06 101 ILE A CA 1
ATOM 792 C C . ILE A 1 101 ? 5.785 10.520 -13.984 1.00 98.06 101 ILE A C 1
ATOM 794 O O . ILE A 1 101 ? 6.148 9.835 -14.938 1.00 98.06 101 ILE A O 1
ATOM 798 N N . PHE A 1 102 ? 6.647 11.185 -13.211 1.00 98.44 102 PHE A N 1
ATOM 799 C CA . PHE A 1 102 ? 8.093 11.153 -13.429 1.00 98.44 102 PHE A CA 1
ATOM 800 C C . PHE A 1 102 ? 8.646 9.721 -13.386 1.00 98.44 102 PHE A C 1
ATOM 802 O O . PHE A 1 102 ? 9.379 9.314 -14.286 1.00 98.44 102 PHE A O 1
ATOM 809 N N . LEU A 1 103 ? 8.255 8.941 -12.374 1.00 98.62 103 LEU A N 1
ATOM 810 C CA . LEU A 1 103 ? 8.719 7.565 -12.202 1.00 98.62 103 LEU A CA 1
ATOM 811 C C . LEU A 1 103 ? 8.223 6.632 -13.314 1.00 98.62 103 LEU A C 1
ATOM 813 O O . LEU A 1 103 ? 8.998 5.815 -13.804 1.00 98.62 103 LEU A O 1
ATOM 817 N N . LEU A 1 104 ? 6.966 6.766 -13.748 1.00 98.44 104 LEU A N 1
ATOM 818 C CA . LEU A 1 104 ? 6.405 5.950 -14.829 1.00 98.44 104 LEU A CA 1
ATOM 819 C C . LEU A 1 104 ? 7.010 6.308 -16.191 1.00 98.44 104 LEU A C 1
ATOM 821 O O . LEU A 1 104 ? 7.334 5.40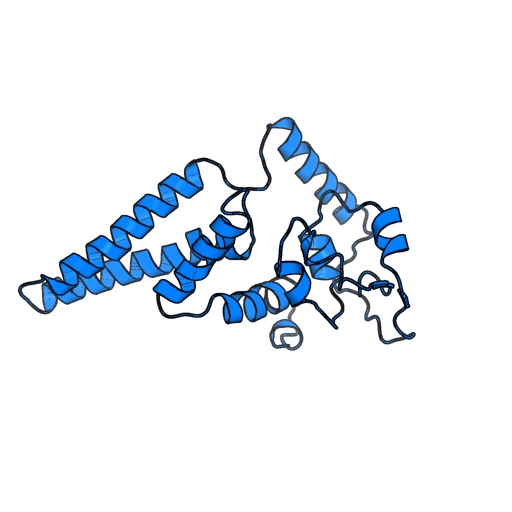4 -16.958 1.00 98.44 104 LEU A O 1
ATOM 825 N N . ILE A 1 105 ? 7.214 7.600 -16.481 1.00 98.62 105 ILE A N 1
ATOM 826 C CA . ILE A 1 105 ? 7.926 8.040 -17.692 1.00 98.62 105 ILE A CA 1
ATOM 827 C C . ILE A 1 105 ? 9.357 7.502 -17.681 1.00 98.62 105 ILE A C 1
ATOM 829 O O . ILE A 1 105 ? 9.819 6.996 -18.699 1.00 98.62 105 ILE A O 1
ATOM 833 N N . GLY A 1 106 ? 10.042 7.572 -16.538 1.00 98.62 106 GLY A N 1
ATOM 834 C CA . GLY A 1 106 ? 11.381 7.018 -16.378 1.00 98.62 106 GLY A CA 1
ATOM 835 C C . GLY A 1 106 ? 11.426 5.510 -16.611 1.00 98.62 106 GLY A C 1
ATOM 836 O O . GLY A 1 106 ? 12.232 5.040 -17.406 1.00 98.62 106 GLY A O 1
ATOM 837 N N . PHE A 1 107 ? 10.521 4.750 -15.990 1.00 98.62 107 PHE A N 1
ATOM 838 C CA . PHE A 1 107 ? 10.447 3.296 -16.150 1.00 98.62 107 PHE A CA 1
ATOM 839 C C . PHE A 1 107 ? 10.199 2.882 -17.609 1.00 98.62 107 PHE A C 1
ATOM 841 O O . PHE A 1 107 ? 11.000 2.147 -18.189 1.00 98.62 107 PHE A O 1
ATOM 848 N N . TRP A 1 108 ? 9.123 3.385 -18.224 1.00 98.50 108 TRP A N 1
ATOM 849 C CA . TRP A 1 108 ? 8.763 3.030 -19.601 1.00 98.50 108 TRP A CA 1
ATOM 850 C C . TRP A 1 108 ? 9.750 3.596 -20.622 1.00 98.50 108 TRP A C 1
ATOM 852 O O . TRP A 1 108 ? 10.081 2.923 -21.596 1.00 98.50 108 TRP A O 1
ATOM 862 N N . GLY A 1 109 ? 10.265 4.804 -20.387 1.00 98.56 109 GLY A N 1
ATOM 863 C CA . GLY A 1 109 ? 11.316 5.407 -21.198 1.00 98.56 109 GLY A CA 1
ATOM 864 C C . GLY A 1 109 ? 12.584 4.559 -21.191 1.00 98.56 109 GLY A C 1
ATOM 865 O O . GLY A 1 109 ? 13.092 4.224 -22.259 1.00 98.56 109 GLY A O 1
ATOM 866 N N . SER A 1 110 ? 13.051 4.134 -20.015 1.00 98.56 110 SER A N 1
ATOM 867 C CA . SER A 1 110 ? 14.213 3.250 -19.897 1.00 98.56 110 SER A CA 1
ATOM 868 C C . SER A 1 110 ? 13.975 1.890 -20.554 1.00 98.56 110 SER A C 1
ATOM 870 O O . SER A 1 110 ? 14.877 1.389 -21.218 1.00 98.56 110 SER A O 1
ATOM 872 N N . LEU A 1 111 ? 12.766 1.322 -20.467 1.00 98.19 111 LEU A N 1
ATOM 873 C CA . LEU A 1 111 ? 12.423 0.087 -21.180 1.00 98.19 111 LEU A CA 1
ATOM 874 C C . LEU A 1 111 ? 12.504 0.255 -22.708 1.00 98.19 111 LEU A C 1
ATOM 876 O O . LEU A 1 111 ? 13.107 -0.574 -23.391 1.00 98.19 111 LEU A O 1
ATOM 880 N N . VAL A 1 112 ? 11.937 1.336 -23.253 1.00 98.56 112 VAL A N 1
ATOM 881 C CA . VAL A 1 112 ? 11.995 1.629 -24.696 1.00 98.56 112 VAL A CA 1
ATOM 882 C C . VAL A 1 112 ? 13.441 1.832 -25.148 1.00 98.56 112 VAL A C 1
ATOM 884 O O . VAL A 1 112 ? 13.857 1.257 -26.151 1.00 98.56 112 VAL A O 1
ATOM 887 N N . GLN A 1 113 ? 14.229 2.605 -24.399 1.00 98.56 113 GLN A N 1
ATOM 888 C CA . GLN A 1 113 ? 15.631 2.853 -24.735 1.00 98.56 113 GLN A CA 1
ATOM 889 C C . GLN A 1 113 ? 16.495 1.592 -24.619 1.00 98.56 113 GLN A C 1
ATOM 891 O O . GLN A 1 113 ? 17.395 1.391 -25.431 1.00 98.56 113 GLN A O 1
ATOM 896 N N . MET A 1 114 ? 16.197 0.713 -23.659 1.00 98.19 114 MET A N 1
ATOM 897 C CA . MET A 1 114 ? 16.829 -0.601 -23.549 1.00 98.19 114 MET A CA 1
ATOM 898 C C . MET A 1 114 ? 16.541 -1.461 -24.785 1.00 98.19 114 MET A C 1
ATOM 900 O O . MET A 1 114 ? 17.460 -2.083 -25.310 1.00 98.19 114 MET A O 1
ATOM 904 N N . TYR A 1 115 ? 15.294 -1.476 -25.267 1.00 97.56 115 TYR A N 1
ATOM 905 C CA . TYR A 1 115 ? 14.894 -2.247 -26.448 1.00 97.56 115 TYR A CA 1
ATOM 906 C C . TYR A 1 115 ? 15.520 -1.719 -27.748 1.00 97.56 115 TYR A C 1
ATOM 908 O O . TYR A 1 115 ? 15.911 -2.500 -28.612 1.00 97.56 115 TYR A O 1
ATOM 916 N N . LEU A 1 116 ? 15.639 -0.396 -27.885 1.00 98.25 116 LEU A N 1
ATOM 917 C CA . LEU A 1 116 ? 16.217 0.254 -29.066 1.00 98.25 116 LEU A CA 1
ATOM 918 C C . LEU A 1 116 ? 17.754 0.337 -29.031 1.00 98.25 116 LEU A C 1
ATOM 920 O O . LEU A 1 116 ? 18.363 0.844 -29.975 1.00 98.25 116 LEU A O 1
ATOM 924 N N . ALA A 1 117 ? 18.390 -0.113 -27.947 1.00 98.00 117 ALA A N 1
ATOM 925 C CA . ALA A 1 117 ? 19.818 0.060 -27.738 1.00 98.00 117 ALA A CA 1
ATOM 926 C C . ALA A 1 117 ? 20.654 -0.665 -28.816 1.00 98.00 117 ALA A C 1
ATOM 928 O O . ALA A 1 117 ? 20.457 -1.855 -29.059 1.00 98.00 117 ALA A O 1
ATOM 929 N N . PRO A 1 118 ? 21.656 0.004 -29.420 1.00 97.31 118 PRO A N 1
ATOM 930 C CA . PRO A 1 118 ? 22.451 -0.576 -30.506 1.00 97.31 118 PRO A CA 1
ATOM 931 C C . PRO A 1 118 ? 23.499 -1.588 -30.026 1.00 97.31 118 PRO A C 1
ATOM 933 O O . PRO A 1 118 ? 24.067 -2.324 -30.830 1.00 97.31 118 PRO A O 1
ATOM 936 N N . THR A 1 119 ? 23.812 -1.602 -28.728 1.00 98.44 119 THR A N 1
ATOM 937 C CA . THR A 1 119 ? 24.815 -2.493 -28.139 1.00 98.44 119 THR A CA 1
ATOM 938 C C . THR A 1 119 ? 24.344 -3.017 -26.792 1.00 98.44 119 THR A C 1
ATOM 940 O O . THR A 1 119 ? 23.578 -2.360 -26.083 1.00 98.44 119 THR A O 1
ATOM 943 N N . PHE A 1 120 ? 24.873 -4.178 -26.402 1.00 97.88 120 PHE A N 1
ATOM 944 C CA . PHE A 1 120 ? 24.598 -4.774 -25.097 1.00 97.88 120 PHE A CA 1
ATOM 945 C C . PHE A 1 120 ? 24.927 -3.826 -23.937 1.00 97.88 120 PHE A C 1
ATOM 947 O O . PHE A 1 120 ? 24.148 -3.724 -22.997 1.00 97.88 120 PHE A O 1
ATOM 954 N N . LEU A 1 121 ? 26.047 -3.094 -24.004 1.00 98.25 121 LEU A N 1
ATOM 955 C CA . LEU A 1 121 ? 26.440 -2.181 -22.928 1.00 98.25 121 LEU A CA 1
ATOM 956 C C . LEU A 1 121 ? 25.423 -1.046 -22.744 1.00 98.25 121 LEU A C 1
ATOM 958 O O . LEU A 1 121 ? 25.052 -0.735 -21.616 1.00 98.25 121 LEU A O 1
ATOM 962 N N . VAL A 1 122 ? 24.937 -0.454 -23.840 1.00 98.19 122 VAL A N 1
ATOM 963 C CA . VAL A 1 122 ? 23.907 0.596 -23.772 1.00 98.19 122 VAL A CA 1
ATOM 964 C C . VAL A 1 122 ? 22.589 0.020 -23.249 1.00 98.19 122 VAL A C 1
ATOM 966 O O . VAL A 1 122 ? 21.963 0.634 -22.387 1.00 98.19 122 VAL A O 1
ATOM 969 N N . ALA A 1 123 ? 22.205 -1.182 -23.693 1.00 98.44 123 ALA A N 1
ATOM 970 C CA . ALA A 1 123 ? 21.030 -1.878 -23.172 1.00 98.44 123 ALA A CA 1
ATOM 971 C C . ALA A 1 123 ? 21.150 -2.135 -21.660 1.00 98.44 123 ALA A C 1
ATOM 973 O O . ALA A 1 123 ? 20.211 -1.877 -20.913 1.00 98.44 123 ALA A O 1
ATOM 974 N N . ALA A 1 124 ? 22.320 -2.570 -21.184 1.00 98.50 124 ALA A N 1
ATOM 975 C CA . ALA A 1 124 ? 22.572 -2.835 -19.771 1.00 98.50 124 ALA A CA 1
ATOM 976 C C . ALA A 1 124 ? 22.469 -1.565 -18.906 1.00 98.50 124 ALA A C 1
ATOM 978 O O . ALA A 1 124 ? 21.902 -1.614 -17.814 1.00 98.50 124 ALA A O 1
ATOM 979 N N . LEU A 1 125 ? 22.950 -0.415 -19.395 1.00 98.56 125 LEU A N 1
ATOM 980 C CA . LEU A 1 125 ? 22.803 0.869 -18.698 1.00 98.56 125 LEU A CA 1
ATOM 981 C C . LEU A 1 125 ? 21.331 1.288 -18.573 1.00 98.56 125 LEU A C 1
ATOM 983 O O . LEU A 1 125 ? 20.896 1.709 -17.498 1.00 98.56 125 LEU A O 1
ATOM 987 N N . TRP A 1 126 ? 20.543 1.122 -19.638 1.00 98.62 126 TRP A N 1
ATOM 988 C CA . TRP A 1 126 ? 19.103 1.385 -19.589 1.00 98.62 126 TRP A CA 1
ATOM 989 C C . TRP A 1 126 ? 18.349 0.375 -18.722 1.00 98.62 126 TRP A C 1
ATOM 991 O O . TRP A 1 126 ? 17.448 0.775 -17.991 1.00 98.62 126 TRP A O 1
ATOM 1001 N N . SER A 1 127 ? 18.760 -0.896 -18.703 1.00 98.31 127 SER A N 1
ATOM 1002 C CA . SER A 1 127 ? 18.224 -1.906 -17.783 1.00 98.31 127 SER A CA 1
ATOM 1003 C C . SER A 1 127 ? 18.490 -1.541 -16.323 1.00 98.31 127 SER A C 1
ATOM 1005 O O . SER A 1 127 ? 17.603 -1.691 -15.484 1.00 98.31 127 SER A O 1
ATOM 1007 N N . PHE A 1 128 ? 19.690 -1.048 -16.003 1.00 98.56 128 PHE A N 1
ATOM 1008 C CA . PHE A 1 128 ? 20.008 -0.565 -14.661 1.00 98.56 128 PHE A CA 1
ATOM 1009 C C . PHE A 1 128 ? 19.129 0.635 -14.288 1.00 98.56 128 PHE A C 1
ATOM 1011 O O . PHE A 1 128 ? 18.514 0.645 -13.222 1.00 98.56 128 PHE A O 1
ATOM 1018 N N . SER A 1 129 ? 19.001 1.613 -15.192 1.00 98.56 129 SER A N 1
ATOM 1019 C CA . SER A 1 129 ? 18.103 2.758 -15.004 1.00 98.56 129 SER A CA 1
ATOM 1020 C C . SER A 1 129 ? 16.649 2.320 -14.784 1.00 98.56 129 SER A C 1
ATOM 1022 O O . SER A 1 129 ? 15.998 2.802 -13.858 1.00 98.56 129 SER A O 1
ATOM 1024 N N . MET A 1 130 ? 16.155 1.366 -15.578 1.00 98.44 130 MET A N 1
ATOM 1025 C CA . MET A 1 130 ? 14.821 0.787 -15.424 1.00 98.44 130 MET A CA 1
ATOM 1026 C C . MET A 1 130 ? 14.648 0.147 -14.042 1.00 98.44 130 MET A C 1
ATOM 1028 O O . MET A 1 130 ? 13.625 0.373 -13.403 1.00 98.44 130 MET A O 1
ATOM 1032 N N . GLY A 1 131 ? 15.652 -0.586 -13.546 1.00 98.25 131 GLY A N 1
ATOM 1033 C CA . GLY A 1 131 ? 15.646 -1.171 -12.201 1.00 98.25 131 GLY A CA 1
ATOM 1034 C C . GLY A 1 131 ? 15.537 -0.126 -11.085 1.00 98.25 131 GLY A C 1
ATOM 1035 O O . GLY A 1 131 ? 14.769 -0.316 -10.142 1.00 98.25 131 GLY A O 1
ATOM 1036 N N . VAL A 1 132 ? 16.231 1.011 -11.215 1.00 98.56 132 VAL A N 1
ATOM 1037 C CA . VAL A 1 132 ? 16.112 2.135 -10.268 1.00 98.56 132 VAL A CA 1
ATOM 1038 C C . VAL A 1 132 ? 14.689 2.697 -10.268 1.00 98.56 132 VAL A C 1
ATOM 1040 O O . VAL A 1 132 ? 14.088 2.843 -9.204 1.00 98.56 132 VAL A O 1
ATOM 1043 N N . PHE A 1 133 ? 14.112 2.966 -11.444 1.00 98.69 133 PHE A N 1
ATOM 1044 C CA . PHE A 1 133 ? 12.728 3.440 -11.528 1.00 98.69 133 PHE A CA 1
ATOM 1045 C C . PHE A 1 133 ? 11.730 2.405 -11.001 1.00 98.69 133 PHE A C 1
ATOM 1047 O O . PHE A 1 133 ? 10.820 2.782 -10.270 1.00 98.69 133 PHE A O 1
ATOM 1054 N N . ALA A 1 134 ? 11.921 1.114 -11.290 1.00 98.38 134 ALA A N 1
ATOM 1055 C CA . ALA A 1 134 ? 11.078 0.034 -10.778 1.00 98.38 134 ALA A CA 1
ATOM 1056 C C . ALA A 1 134 ? 11.085 -0.024 -9.241 1.00 98.38 134 ALA A C 1
ATOM 1058 O O . ALA A 1 134 ? 10.024 -0.130 -8.628 1.00 98.38 134 ALA A O 1
ATOM 1059 N N . ALA A 1 135 ? 12.251 0.130 -8.603 1.00 98.00 135 ALA A N 1
ATOM 1060 C CA . ALA A 1 135 ? 12.353 0.192 -7.144 1.00 98.00 135 ALA A CA 1
ATOM 1061 C C . ALA A 1 135 ? 11.548 1.367 -6.556 1.00 98.00 135 ALA A C 1
ATOM 1063 O O . ALA A 1 135 ? 10.874 1.222 -5.531 1.00 98.00 135 ALA A O 1
ATOM 1064 N N . PHE A 1 136 ? 11.559 2.524 -7.222 1.00 98.12 136 PHE A N 1
ATOM 1065 C CA . PHE A 1 136 ? 10.755 3.672 -6.804 1.00 98.12 136 PHE A CA 1
ATOM 1066 C C . PHE A 1 136 ? 9.269 3.530 -7.145 1.00 98.12 136 PHE A C 1
ATOM 1068 O O . PHE A 1 136 ? 8.445 3.946 -6.342 1.00 98.12 136 PHE A O 1
ATOM 1075 N N . VAL A 1 137 ? 8.881 2.886 -8.248 1.00 98.44 137 VAL A N 1
ATOM 1076 C CA . VAL A 1 137 ? 7.477 2.486 -8.473 1.00 98.44 137 VAL A CA 1
ATOM 1077 C C . VAL A 1 137 ? 7.001 1.615 -7.300 1.00 98.44 137 VAL A C 1
ATOM 1079 O O . VAL A 1 137 ? 5.950 1.884 -6.713 1.00 98.44 137 VAL A O 1
ATOM 1082 N N . GLY A 1 138 ? 7.841 0.657 -6.891 1.00 97.12 138 GLY A N 1
ATOM 1083 C CA . GLY A 1 138 ? 7.637 -0.229 -5.747 1.00 97.12 138 GLY A CA 1
ATOM 1084 C C . GLY A 1 138 ? 7.494 0.481 -4.396 1.00 97.12 138 GLY A C 1
ATOM 1085 O O . GLY A 1 138 ? 6.689 0.072 -3.572 1.00 97.12 138 GLY A O 1
ATOM 1086 N N . THR A 1 139 ? 8.234 1.553 -4.136 1.00 95.38 139 THR A N 1
ATOM 1087 C CA . THR A 1 139 ? 8.203 2.231 -2.823 1.00 95.38 139 THR A CA 1
ATOM 1088 C C . THR A 1 139 ? 7.358 3.502 -2.796 1.00 95.38 139 THR A C 1
ATOM 1090 O O . THR A 1 139 ? 7.019 3.973 -1.718 1.00 95.38 139 THR A O 1
ATOM 1093 N N . CYS A 1 140 ? 7.008 4.067 -3.955 1.00 96.12 140 CYS A N 1
ATOM 1094 C CA . CYS A 1 140 ? 6.387 5.392 -4.049 1.00 96.12 140 CYS A CA 1
ATOM 1095 C C . CYS A 1 140 ? 5.038 5.432 -4.768 1.00 96.12 140 CYS A C 1
ATOM 1097 O O . CYS A 1 140 ? 4.360 6.448 -4.649 1.00 96.12 140 CYS A O 1
ATOM 1099 N N . ILE A 1 141 ? 4.684 4.427 -5.575 1.00 97.62 141 ILE A N 1
ATOM 1100 C CA . ILE A 1 141 ? 3.389 4.391 -6.274 1.00 97.62 141 ILE A CA 1
ATOM 1101 C C . ILE A 1 141 ? 2.554 3.249 -5.720 1.00 97.62 141 ILE A C 1
ATOM 1103 O O . ILE A 1 141 ? 1.505 3.493 -5.129 1.00 97.62 141 ILE A O 1
ATOM 1107 N N . GLN A 1 142 ? 3.035 2.012 -5.864 1.00 97.12 142 GLN A N 1
ATOM 1108 C CA . GLN A 1 142 ? 2.275 0.847 -5.417 1.00 97.12 142 GLN A CA 1
ATOM 1109 C C . GLN A 1 142 ? 2.083 0.827 -3.903 1.00 97.12 142 GLN A C 1
ATOM 1111 O O . GLN A 1 142 ? 0.990 0.526 -3.446 1.00 97.12 142 GLN A O 1
ATOM 1116 N N . HIS A 1 143 ? 3.112 1.210 -3.137 1.00 96.00 143 HIS A N 1
ATOM 1117 C CA . HIS A 1 143 ? 3.066 1.243 -1.673 1.00 96.00 143 HIS A CA 1
ATOM 1118 C C . HIS A 1 143 ? 1.966 2.198 -1.194 1.00 96.00 143 HIS A C 1
ATOM 1120 O O . HIS A 1 143 ? 1.023 1.783 -0.520 1.00 96.00 143 HIS A O 1
ATOM 1126 N N . ASP A 1 144 ? 2.017 3.449 -1.666 1.00 95.06 144 ASP A N 1
ATOM 1127 C CA . ASP A 1 144 ? 1.007 4.475 -1.390 1.00 95.06 144 ASP A CA 1
ATOM 1128 C C . ASP A 1 144 ? -0.396 4.029 -1.871 1.00 95.06 144 ASP A C 1
ATOM 1130 O O . ASP A 1 144 ? -1.404 4.299 -1.212 1.00 95.06 144 ASP A O 1
ATOM 1134 N N . GLY A 1 145 ? -0.476 3.331 -3.012 1.00 94.75 145 GLY A N 1
ATOM 1135 C CA . GLY A 1 1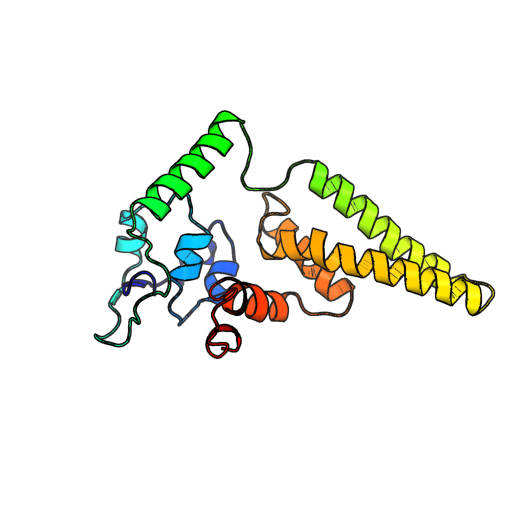45 ? -1.716 2.811 -3.596 1.00 94.75 145 GLY A CA 1
ATOM 1136 C C . GLY A 1 145 ? -2.363 1.699 -2.772 1.00 94.75 145 GLY A C 1
ATOM 1137 O O . GLY A 1 145 ? -3.536 1.807 -2.415 1.00 94.75 145 GLY A O 1
ATOM 1138 N N . ASN A 1 146 ? -1.598 0.673 -2.405 1.00 94.50 146 ASN A N 1
ATOM 1139 C CA . ASN A 1 146 ? -2.072 -0.459 -1.606 1.00 94.50 146 ASN A CA 1
ATOM 1140 C C . ASN A 1 146 ? -2.407 -0.047 -0.158 1.00 94.50 146 ASN A C 1
ATOM 1142 O O . ASN A 1 146 ? -3.280 -0.642 0.467 1.00 94.50 146 ASN A O 1
ATOM 1146 N N . HIS A 1 147 ? -1.828 1.046 0.354 1.00 92.56 147 HIS A N 1
ATOM 1147 C CA . HIS A 1 147 ? -2.272 1.676 1.607 1.00 92.56 147 HIS A CA 1
ATOM 1148 C C . HIS A 1 147 ? -3.494 2.601 1.471 1.00 92.56 147 HIS A C 1
ATOM 1150 O O . HIS A 1 147 ? -3.983 3.133 2.472 1.00 92.56 147 HIS A O 1
ATOM 1156 N N . GLY A 1 148 ? -4.005 2.829 0.257 1.00 91.31 148 GLY A N 1
ATOM 1157 C CA . GLY A 1 148 ? -5.143 3.719 0.009 1.00 91.31 148 GLY A CA 1
ATOM 1158 C C . GLY A 1 148 ? -4.835 5.215 0.192 1.00 91.31 148 GLY A C 1
ATOM 1159 O O . GLY A 1 148 ? -5.761 6.017 0.395 1.00 91.31 148 GLY A O 1
ATOM 1160 N N . ALA A 1 149 ? -3.550 5.584 0.161 1.00 91.81 149 ALA A N 1
ATOM 1161 C CA . ALA A 1 149 ? -3.036 6.933 0.392 1.00 91.81 149 ALA A CA 1
ATOM 1162 C C . ALA A 1 149 ? -2.736 7.709 -0.904 1.00 91.81 149 ALA A C 1
ATOM 1164 O O . ALA A 1 149 ? -2.645 8.939 -0.862 1.00 91.81 149 ALA A O 1
ATOM 1165 N N . PHE A 1 150 ? -2.622 7.018 -2.044 1.00 93.69 150 PHE A N 1
ATOM 1166 C CA . PHE A 1 150 ? -2.267 7.605 -3.341 1.00 93.69 150 PHE A CA 1
ATOM 1167 C C . PHE A 1 150 ? -3.324 8.584 -3.874 1.00 93.69 150 PHE A C 1
ATOM 1169 O O . PHE A 1 150 ? -2.993 9.643 -4.401 1.00 93.69 150 PHE A O 1
ATOM 1176 N N . ALA A 1 151 ? -4.608 8.244 -3.741 1.00 91.62 151 ALA A N 1
ATOM 1177 C CA . ALA A 1 151 ? -5.712 9.059 -4.247 1.00 91.62 151 ALA A CA 1
ATOM 1178 C C . ALA A 1 151 ? -6.943 9.002 -3.338 1.00 91.62 151 ALA A C 1
ATOM 1180 O O . ALA A 1 151 ? -7.056 8.173 -2.435 1.00 91.62 151 ALA A O 1
ATOM 1181 N N . THR A 1 152 ? -7.932 9.860 -3.596 1.00 87.62 152 THR A N 1
ATOM 1182 C CA . THR A 1 152 ? -9.207 9.808 -2.869 1.00 87.62 152 THR A CA 1
ATOM 1183 C C . THR A 1 152 ? -10.112 8.656 -3.315 1.00 87.62 152 THR A C 1
ATOM 1185 O O . THR A 1 152 ? -10.845 8.088 -2.500 1.00 87.62 152 THR A O 1
ATOM 1188 N N . GLY A 1 153 ? -10.053 8.296 -4.600 1.00 88.00 153 GLY A N 1
ATOM 1189 C CA . GLY A 1 153 ? -10.858 7.236 -5.204 1.00 88.00 153 GLY A CA 1
ATOM 1190 C C . GLY A 1 153 ? -10.237 5.847 -5.048 1.00 88.00 153 GLY A C 1
ATOM 1191 O O . GLY A 1 153 ? -9.039 5.663 -5.257 1.00 88.00 153 GLY A O 1
ATOM 1192 N N . ARG A 1 154 ? -11.064 4.840 -4.737 1.00 88.88 154 ARG A N 1
ATOM 1193 C CA . ARG A 1 154 ? -10.623 3.439 -4.567 1.00 88.88 154 ARG A CA 1
ATOM 1194 C C . ARG A 1 154 ? -9.994 2.862 -5.838 1.00 88.88 154 ARG A C 1
ATOM 1196 O O . ARG A 1 154 ? -8.940 2.248 -5.765 1.00 88.88 154 ARG A O 1
ATOM 1203 N N . ALA A 1 155 ? -10.601 3.123 -6.998 1.00 91.94 155 ALA A N 1
ATOM 1204 C CA . ALA A 1 155 ? -10.110 2.622 -8.282 1.00 91.94 155 ALA A CA 1
ATOM 1205 C C . ALA A 1 155 ? -8.685 3.109 -8.592 1.00 91.94 155 ALA A C 1
ATOM 1207 O O . ALA A 1 155 ? -7.838 2.314 -8.978 1.00 91.94 155 ALA A O 1
ATOM 1208 N N . LEU A 1 156 ? -8.400 4.393 -8.351 1.00 93.06 156 LEU A N 1
ATOM 1209 C CA . LEU A 1 156 ? -7.068 4.961 -8.573 1.00 93.06 156 LEU A CA 1
ATOM 1210 C C . LEU A 1 156 ? -6.024 4.386 -7.612 1.00 93.06 156 LEU A C 1
ATOM 1212 O O . LEU A 1 156 ? -4.907 4.114 -8.036 1.00 93.06 156 LEU A O 1
ATOM 1216 N N . ASN A 1 157 ? -6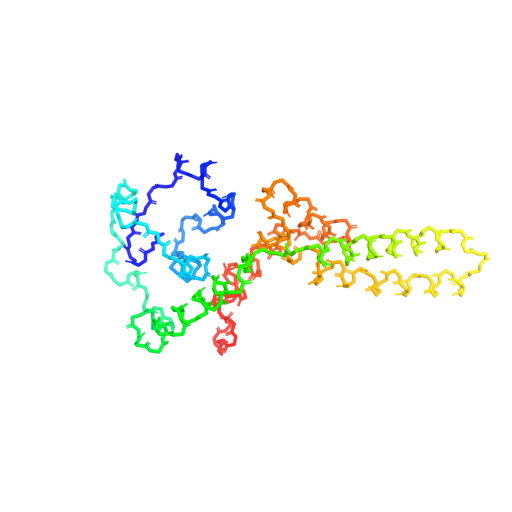.386 4.150 -6.349 1.00 93.94 157 ASN A N 1
ATOM 1217 C CA . ASN A 1 157 ? -5.496 3.466 -5.409 1.00 93.94 157 ASN A CA 1
ATOM 1218 C C . ASN A 1 157 ? -5.199 2.031 -5.857 1.00 93.94 157 ASN A C 1
ATOM 1220 O O . ASN A 1 157 ? -4.040 1.633 -5.849 1.00 93.94 157 ASN A O 1
ATOM 1224 N N . LYS A 1 158 ? -6.211 1.285 -6.324 1.00 94.06 158 LYS A N 1
ATOM 1225 C CA . LYS A 1 158 ? -6.007 -0.084 -6.819 1.00 94.06 158 LYS A CA 1
ATOM 1226 C C . LYS A 1 158 ? -5.138 -0.113 -8.078 1.00 94.06 158 LYS A C 1
ATOM 1228 O O . LYS A 1 158 ? -4.225 -0.922 -8.164 1.00 94.06 158 LYS A O 1
ATOM 1233 N N . MET A 1 159 ? -5.357 0.816 -9.010 1.00 96.00 159 MET A N 1
ATOM 1234 C CA . MET A 1 159 ? -4.494 0.978 -10.184 1.00 96.00 159 MET A CA 1
ATOM 1235 C C . MET A 1 159 ? -3.050 1.318 -9.798 1.00 96.00 159 MET A C 1
ATOM 1237 O O . MET A 1 159 ? -2.124 0.755 -10.373 1.00 96.00 159 MET A O 1
ATOM 1241 N N . ALA A 1 160 ? -2.852 2.215 -8.826 1.00 96.81 160 ALA A N 1
ATOM 1242 C CA . ALA A 1 160 ? -1.526 2.521 -8.301 1.00 96.81 160 ALA A CA 1
ATOM 1243 C C . ALA A 1 160 ? -0.890 1.279 -7.658 1.00 96.81 160 ALA A C 1
ATOM 1245 O O . ALA A 1 160 ? 0.257 0.971 -7.962 1.00 96.81 160 ALA A O 1
ATOM 1246 N N . GLY A 1 161 ? -1.647 0.515 -6.867 1.00 96.75 161 GLY A N 1
ATOM 1247 C CA . GLY A 1 161 ? -1.236 -0.773 -6.304 1.00 96.75 161 GLY A CA 1
ATOM 1248 C C . GLY A 1 161 ? -0.769 -1.778 -7.359 1.00 96.75 161 GLY A C 1
ATOM 1249 O O . GLY A 1 161 ? 0.316 -2.342 -7.241 1.00 96.75 161 GLY A O 1
ATOM 1250 N N . TRP A 1 162 ? -1.515 -1.915 -8.460 1.00 97.50 162 TRP A N 1
ATOM 1251 C CA . TRP A 1 162 ? -1.168 -2.798 -9.583 1.00 97.50 162 TRP A CA 1
ATOM 1252 C C . TRP A 1 162 ? 0.076 -2.379 -10.370 1.00 97.50 162 TRP A C 1
ATOM 1254 O O . TRP A 1 162 ? 0.552 -3.126 -11.226 1.00 97.50 162 TRP A O 1
ATOM 1264 N N . THR A 1 163 ? 0.667 -1.218 -10.079 1.00 98.25 163 THR A N 1
ATOM 1265 C CA . THR A 1 163 ? 2.006 -0.924 -10.605 1.00 98.25 163 THR A CA 1
ATOM 1266 C C . THR A 1 163 ? 3.074 -1.859 -10.027 1.00 98.25 163 THR A C 1
ATOM 1268 O O . THR A 1 163 ? 4.129 -1.998 -10.641 1.00 98.25 163 THR A O 1
ATOM 1271 N N . LEU A 1 164 ? 2.794 -2.570 -8.921 1.00 97.94 164 LEU A N 1
ATOM 1272 C CA . LEU A 1 164 ? 3.630 -3.681 -8.459 1.00 97.94 164 LEU A CA 1
ATOM 1273 C C . LEU A 1 164 ? 3.566 -4.884 -9.417 1.00 97.94 164 LEU A C 1
ATOM 1275 O O . LEU A 1 164 ? 4.598 -5.471 -9.741 1.00 97.94 164 LEU A O 1
ATOM 1279 N N . ASP A 1 165 ? 2.373 -5.215 -9.913 1.00 98.00 165 ASP A N 1
ATOM 1280 C CA . ASP A 1 165 ? 2.159 -6.265 -10.916 1.00 98.00 165 ASP A CA 1
ATOM 1281 C C . ASP A 1 165 ? 2.842 -5.922 -12.241 1.00 98.00 165 ASP A C 1
ATOM 1283 O O . ASP A 1 165 ? 3.507 -6.762 -12.845 1.00 98.00 165 ASP A O 1
ATOM 1287 N N . MET A 1 166 ? 2.772 -4.650 -12.645 1.00 97.12 166 MET A N 1
ATOM 1288 C CA . MET A 1 166 ? 3.472 -4.132 -13.825 1.00 97.12 166 MET A CA 1
ATOM 1289 C C . MET A 1 166 ? 4.987 -4.395 -13.780 1.00 97.12 166 MET A C 1
ATOM 1291 O O . MET A 1 166 ? 5.580 -4.676 -14.819 1.00 97.12 166 MET A O 1
ATOM 1295 N N . ILE A 1 167 ? 5.618 -4.313 -12.603 1.00 96.81 167 ILE A N 1
ATOM 1296 C CA . ILE A 1 167 ? 7.063 -4.555 -12.438 1.00 96.81 167 ILE A CA 1
ATOM 1297 C C . ILE A 1 167 ? 7.404 -6.019 -12.103 1.00 96.81 167 ILE A C 1
ATOM 1299 O O . ILE A 1 167 ? 8.553 -6.316 -11.783 1.00 96.81 167 ILE A O 1
ATOM 1303 N N . GLY A 1 168 ? 6.435 -6.938 -12.206 1.00 95.50 168 GLY A N 1
ATOM 1304 C CA . GLY A 1 168 ? 6.650 -8.386 -12.098 1.00 95.50 168 GLY A CA 1
ATOM 1305 C C . GLY A 1 168 ? 6.460 -8.991 -10.704 1.00 95.50 168 GLY A C 1
ATOM 1306 O O . GLY A 1 168 ? 6.886 -10.123 -10.479 1.00 95.50 168 GLY A O 1
ATOM 1307 N N . ALA A 1 169 ? 5.839 -8.268 -9.770 1.00 95.75 169 ALA A N 1
ATOM 1308 C CA . ALA A 1 169 ? 5.469 -8.773 -8.445 1.00 95.75 169 ALA A CA 1
ATOM 1309 C C . ALA A 1 169 ? 3.932 -8.883 -8.314 1.00 95.75 169 ALA A C 1
ATOM 1311 O O . ALA A 1 169 ? 3.236 -8.904 -9.317 1.00 95.75 169 ALA A O 1
ATOM 1312 N N . SER A 1 170 ? 3.381 -9.040 -7.107 1.00 96.38 170 SER A N 1
ATOM 1313 C CA . SER A 1 170 ? 1.933 -9.224 -6.895 1.00 96.38 170 SER A CA 1
ATOM 1314 C C . SER A 1 170 ? 1.440 -8.251 -5.835 1.00 96.38 170 SER A C 1
ATOM 1316 O O . SER A 1 170 ? 1.826 -8.381 -4.668 1.00 96.38 170 SER A O 1
ATOM 1318 N N . ALA A 1 171 ? 0.578 -7.301 -6.218 1.00 95.81 171 ALA A N 1
ATOM 1319 C CA . ALA A 1 171 ? -0.060 -6.392 -5.263 1.00 95.81 171 ALA A CA 1
ATOM 1320 C C . ALA A 1 171 ? -0.836 -7.162 -4.192 1.00 95.81 171 ALA A C 1
ATOM 1322 O O . ALA A 1 171 ? -0.744 -6.828 -3.020 1.00 95.81 171 ALA A O 1
ATOM 1323 N N . PHE A 1 172 ? -1.525 -8.245 -4.561 1.00 93.62 172 PHE A N 1
ATOM 1324 C CA . PHE A 1 172 ? -2.280 -9.065 -3.610 1.00 93.62 172 PHE A CA 1
ATOM 1325 C C . PHE A 1 172 ? -1.381 -9.739 -2.565 1.00 93.62 172 PHE A C 1
ATOM 1327 O O . PHE A 1 172 ? -1.658 -9.697 -1.367 1.00 93.62 172 PHE A O 1
ATOM 1334 N N . THR A 1 173 ? -0.278 -10.350 -3.007 1.00 93.94 173 THR A N 1
ATOM 1335 C CA . THR A 1 173 ? 0.677 -10.989 -2.090 1.00 93.94 173 THR A CA 1
ATOM 1336 C C . THR A 1 173 ? 1.310 -9.948 -1.175 1.00 93.94 173 THR A C 1
ATOM 1338 O O . THR A 1 173 ? 1.470 -10.198 0.018 1.00 93.94 173 THR A O 1
ATOM 1341 N N . TRP A 1 174 ? 1.620 -8.770 -1.720 1.00 95.31 174 TRP A N 1
ATOM 1342 C CA . TRP A 1 174 ? 2.132 -7.645 -0.952 1.00 95.31 174 TRP A CA 1
ATOM 1343 C C . TRP A 1 174 ? 1.110 -7.136 0.072 1.00 95.31 174 TRP A C 1
ATOM 1345 O O . TRP A 1 174 ? 1.473 -6.951 1.224 1.00 95.31 174 TRP A O 1
ATOM 1355 N N . GLU A 1 175 ? -0.168 -6.977 -0.289 1.00 93.25 175 GLU A N 1
ATOM 1356 C CA . GLU A 1 175 ? -1.240 -6.580 0.639 1.00 93.25 175 GLU A CA 1
ATOM 1357 C C . GLU A 1 175 ? -1.318 -7.559 1.826 1.00 93.25 175 GLU A C 1
ATOM 1359 O O . GLU A 1 175 ? -1.359 -7.132 2.977 1.00 93.25 175 GLU A O 1
ATOM 1364 N N . ILE A 1 176 ? -1.244 -8.871 1.577 1.00 90.12 176 ILE A N 1
ATOM 1365 C CA . ILE A 1 176 ? -1.218 -9.878 2.649 1.00 90.12 176 ILE A CA 1
ATOM 1366 C C . ILE A 1 176 ? 0.046 -9.740 3.505 1.00 90.12 176 ILE A C 1
ATOM 1368 O O . ILE A 1 176 ? -0.046 -9.496 4.705 1.00 90.12 176 ILE A O 1
ATOM 1372 N N . GLN A 1 177 ? 1.229 -9.879 2.906 1.00 90.62 177 GLN A N 1
ATOM 1373 C CA . GLN A 1 177 ? 2.488 -9.944 3.658 1.00 90.62 177 GLN A CA 1
ATOM 1374 C C . GLN A 1 177 ? 2.805 -8.630 4.372 1.00 90.62 177 GLN A C 1
ATOM 1376 O O . GLN A 1 177 ? 3.272 -8.623 5.507 1.00 90.62 177 GLN A O 1
ATOM 1381 N N . HIS A 1 178 ? 2.546 -7.507 3.712 1.00 91.94 178 HIS A N 1
ATOM 1382 C CA . HIS A 1 178 ? 2.938 -6.193 4.193 1.00 91.94 178 HIS A CA 1
ATOM 1383 C C . HIS A 1 178 ? 1.865 -5.566 5.085 1.00 91.94 178 HIS A C 1
ATOM 1385 O O . HIS A 1 178 ? 2.188 -5.043 6.152 1.00 91.94 178 HIS A O 1
ATOM 1391 N N . MET A 1 179 ? 0.584 -5.621 4.692 1.00 90.19 179 MET A N 1
ATOM 1392 C CA . MET A 1 179 ? -0.481 -5.000 5.487 1.00 90.19 179 MET A CA 1
ATOM 1393 C C . MET A 1 179 ? -0.961 -5.894 6.625 1.00 90.19 179 MET A C 1
ATOM 1395 O O . MET A 1 179 ? -1.201 -5.348 7.693 1.00 90.19 179 MET A O 1
ATOM 1399 N N . LEU A 1 180 ? -1.114 -7.213 6.434 1.00 87.56 180 LEU A N 1
ATOM 1400 C CA . LEU A 1 180 ? -1.534 -8.114 7.522 1.00 87.56 180 LEU A CA 1
ATOM 1401 C C . LEU A 1 180 ? -0.356 -8.599 8.374 1.00 87.56 180 LEU A C 1
ATOM 1403 O O . LEU A 1 180 ? -0.534 -8.771 9.575 1.00 87.56 180 LEU A O 1
ATOM 1407 N N . GLY A 1 181 ? 0.816 -8.802 7.768 1.00 86.12 181 GLY A N 1
ATOM 1408 C CA . GLY A 1 181 ? 2.017 -9.276 8.463 1.00 86.12 181 GLY A CA 1
ATOM 1409 C C . GLY A 1 181 ? 2.881 -8.134 9.001 1.00 86.12 181 GLY A C 1
ATOM 1410 O O . GLY A 1 181 ? 2.863 -7.821 10.188 1.00 86.12 181 GLY A O 1
ATOM 1411 N N . HIS A 1 182 ? 3.646 -7.482 8.126 1.00 88.31 182 HIS A N 1
ATOM 1412 C CA . HIS A 1 182 ? 4.697 -6.544 8.536 1.00 88.31 182 HIS A CA 1
ATOM 1413 C C . HIS A 1 182 ? 4.195 -5.368 9.388 1.00 88.31 182 HIS A C 1
ATOM 1415 O O . HIS A 1 182 ? 4.791 -5.046 10.415 1.00 88.31 182 HIS A O 1
ATOM 1421 N N . HIS A 1 183 ? 3.116 -4.693 8.985 1.00 88.50 183 HIS A N 1
ATOM 1422 C CA . HIS A 1 183 ? 2.664 -3.473 9.665 1.00 88.50 183 HIS A CA 1
ATOM 1423 C C . HIS A 1 183 ? 2.080 -3.681 11.070 1.00 88.50 183 HIS A C 1
ATOM 1425 O O . HIS A 1 183 ? 2.385 -2.873 11.951 1.00 88.50 183 HIS A O 1
ATOM 1431 N N . PRO A 1 184 ? 1.259 -4.714 11.321 1.00 87.50 184 PRO A N 1
ATOM 1432 C CA . PRO A 1 184 ? 0.771 -5.005 12.663 1.00 87.50 184 PRO A CA 1
ATOM 1433 C C . PRO A 1 184 ? 1.856 -5.477 13.633 1.00 87.50 184 PRO A C 1
ATOM 1435 O O . PRO A 1 184 ? 1.636 -5.414 14.837 1.00 87.50 184 PRO A O 1
ATOM 1438 N N . TYR A 1 185 ? 3.008 -5.933 13.129 1.00 85.62 185 TYR A N 1
ATOM 1439 C CA . TYR A 1 185 ? 4.032 -6.611 13.931 1.00 85.62 185 TYR A CA 1
ATOM 1440 C C . TYR A 1 185 ? 5.451 -6.069 13.704 1.00 85.62 185 TYR A C 1
ATOM 1442 O O . TYR A 1 185 ? 6.443 -6.737 13.992 1.00 85.62 185 TYR A O 1
ATOM 1450 N N . THR A 1 186 ? 5.575 -4.833 13.209 1.00 81.38 186 THR A N 1
ATOM 1451 C CA . THR A 1 186 ? 6.875 -4.244 12.865 1.00 81.38 186 THR A CA 1
ATOM 1452 C C . THR A 1 186 ? 7.785 -4.179 14.095 1.00 81.38 186 THR A C 1
ATOM 1454 O O . THR A 1 186 ? 7.423 -3.580 15.109 1.00 81.38 186 THR A O 1
ATOM 1457 N N . ASN A 1 187 ? 9.005 -4.712 13.978 1.00 77.31 187 ASN A N 1
ATOM 1458 C CA . ASN A 1 187 ? 10.021 -4.746 15.041 1.00 77.31 187 ASN A CA 1
ATOM 1459 C C . ASN A 1 187 ? 9.640 -5.576 16.281 1.00 77.31 187 ASN A C 1
ATOM 1461 O O . ASN A 1 187 ? 10.270 -5.416 17.331 1.00 77.31 187 ASN A O 1
ATOM 1465 N N . LEU A 1 188 ? 8.644 -6.462 16.191 1.00 77.31 188 LEU A N 1
ATOM 1466 C CA . LEU A 1 188 ? 8.479 -7.501 17.201 1.00 77.31 188 LEU A CA 1
ATOM 1467 C C . LEU A 1 188 ? 9.573 -8.555 17.012 1.00 77.31 188 LEU A C 1
ATOM 1469 O O . LEU A 1 188 ? 9.863 -8.987 15.902 1.00 77.31 188 LEU A O 1
ATOM 1473 N N . VAL A 1 189 ? 10.224 -8.935 18.114 1.00 70.88 189 VAL A N 1
ATOM 1474 C CA . VAL A 1 189 ? 11.307 -9.936 18.099 1.00 70.88 189 VAL A CA 1
ATOM 1475 C C . VAL A 1 189 ? 10.766 -11.321 17.728 1.00 70.88 189 VAL A C 1
ATOM 1477 O O . VAL A 1 189 ? 11.486 -12.137 17.155 1.00 70.88 189 VAL A O 1
ATOM 1480 N N . ASP A 1 190 ? 9.495 -11.568 18.043 1.00 67.19 190 ASP A N 1
ATOM 1481 C CA . ASP A 1 190 ? 8.769 -12.758 17.629 1.00 67.19 190 ASP A CA 1
ATOM 1482 C C . ASP A 1 190 ? 8.264 -12.591 16.187 1.00 67.19 190 ASP A C 1
ATOM 1484 O O . ASP A 1 190 ? 7.329 -11.839 15.913 1.00 67.19 190 ASP A O 1
ATOM 1488 N N . VAL A 1 191 ? 8.931 -13.281 15.262 1.00 62.91 191 VAL A N 1
ATOM 1489 C CA . VAL A 1 191 ? 8.653 -13.246 13.819 1.00 62.91 191 VAL A CA 1
ATOM 1490 C C . VAL A 1 191 ? 7.477 -14.136 13.415 1.00 62.91 191 VAL A C 1
ATOM 1492 O O . VAL A 1 191 ? 7.101 -14.145 12.242 1.00 62.91 191 VAL A O 1
ATOM 1495 N N . ASP A 1 192 ? 6.912 -14.919 14.339 1.00 69.69 192 ASP A N 1
ATOM 1496 C CA . ASP A 1 192 ? 5.873 -15.893 14.001 1.00 69.69 192 ASP A CA 1
ATOM 1497 C C . ASP A 1 192 ? 4.556 -15.214 13.603 1.00 69.69 192 ASP A C 1
ATOM 1499 O O . ASP A 1 192 ? 3.861 -15.716 12.721 1.00 69.69 192 ASP A O 1
ATOM 1503 N N . GLU A 1 193 ? 4.230 -14.055 14.184 1.00 65.88 193 GLU A N 1
ATOM 1504 C CA . GLU A 1 193 ? 3.052 -13.260 13.799 1.00 65.88 193 GLU A CA 1
ATOM 15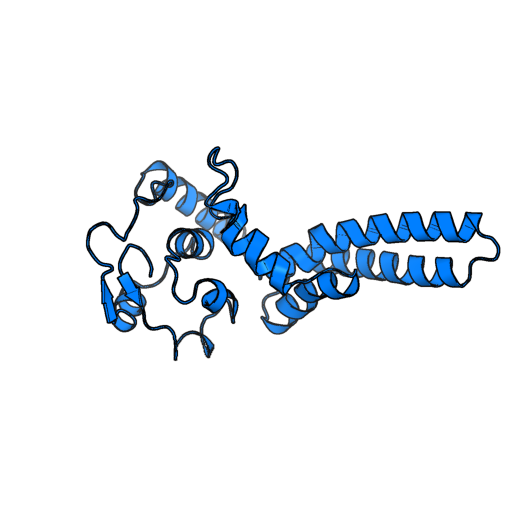05 C C . GLU A 1 193 ? 3.256 -12.554 12.444 1.00 65.88 193 GLU A C 1
ATOM 1507 O O . GLU A 1 193 ? 2.333 -12.518 11.636 1.00 65.88 193 GLU A O 1
ATOM 1512 N N . GLU A 1 194 ? 4.471 -12.077 12.133 1.00 60.50 194 GLU A N 1
ATOM 1513 C CA . GLU A 1 194 ? 4.798 -11.450 10.835 1.00 60.50 194 GLU A CA 1
ATOM 1514 C C . GLU A 1 194 ? 4.713 -12.449 9.660 1.00 60.50 194 GLU A C 1
ATOM 1516 O O . GLU A 1 194 ? 4.496 -12.055 8.514 1.00 60.50 194 GLU A O 1
ATOM 1521 N N . ARG A 1 195 ? 4.867 -13.753 9.935 1.00 61.38 195 ARG A N 1
ATOM 1522 C CA . ARG A 1 195 ? 4.870 -14.839 8.936 1.00 61.38 195 ARG A CA 1
ATOM 1523 C C . ARG A 1 195 ? 3.500 -15.503 8.690 1.00 61.38 195 ARG A C 1
ATOM 1525 O O . ARG A 1 195 ? 3.432 -16.376 7.820 1.00 61.38 195 ARG A O 1
ATOM 1532 N N . ARG A 1 196 ? 2.451 -15.159 9.451 1.00 55.31 196 ARG A N 1
ATOM 1533 C CA . ARG A 1 196 ? 1.083 -15.746 9.399 1.00 55.31 196 ARG A CA 1
ATOM 1534 C C . ARG A 1 196 ? 0.105 -14.975 8.501 1.00 55.31 196 ARG A C 1
ATOM 1536 O O . ARG A 1 196 ? -0.982 -15.536 8.185 1.00 55.31 196 ARG A O 1
#

Secondary structure (DSSP, 8-state):
-BTTEEE--TTTTTT-TTGGGGGGGTTS--HHHHHHH-TT---HHHHHHHEEEEPPTTTSPPPSS-TT-HHHHHHHHHHHHHHHHTT--SS--HHHHHHHHHHHHHHHHHHHHHHT-SSHHHHHHHHHHHHHHHHHHHHHTHHHHHTT-S-SSHHHHHHHHTHHHHTTS-HHHHIIIIIIIITTTTT-S--TTTT-

Sequence (196 aa):
AVHGRVLDLTDFAARHPGGDAILLAAGRDATVLFETYHPRGVPSSLLDKLQVGKMKDGEFAPSFYSWDSEFYKVLKSRVVQRLDERGLERRGGCEIWVKAIFLLIGFWGSLVQMYLAPTFLVAALWSFSMGVFAAFVGTCIQHDGNHGAFATGRALNKMAGWTLDMIGASAFTWEIQHMLGHHPYTNLVDVDEERR

Foldseek 3Di:
DAPQFDFACPVVQCVPQLHCLVVLQPPHYCHLVQCVLCLVDDDVVVSVVRGPGGHDPPPDDDAPDDCPDPVNNVVSVVVVVVCVVVVHDQADDCVLVVLLVVLVCQLVVLVVQLVVPPDPVSNVVSVVSNVVSLVCLVVRQLVCLLSVRHDSDVVSSVVSVCSCVVSPHDSVVCSNLPVQACPSCPPPPPNPRSVD

pLDDT: mean 91.93, std 7.67, range [55.31, 98.69]

InterPro domains:
  IPR001199 Cytochrome b5-like heme/steroid binding domain [PF00173] (1-55)
  IPR001199 Cytochrome b5-like heme/steroid binding domain [PS50255] (1-56)
  IPR001199 Cytochrome b5-like heme/steroid binding domain [SM01117] (1-56)
  IPR005804 Fatty acid desaturase domain [PF00487] (119-193)
  IPR012171 Fatty acid desaturase [PTHR19353] (2-193)
  IPR036400 Cytochrome b5-like heme/steroid binding domain superfamily [G3DSA:3.10.120.10] (1-59)
  IPR036400 Cytochrome b5-like heme/steroid binding domain superfamily [SSF55856] (2-65)